Protein AF-A0A1F9UKP1-F1 (afdb_monomer)

pLDDT: mean 76.61, std 23.06, range [24.39, 98.31]

Secondary structure (DSSP, 8-state):
-----------------HHHHHHHHHHHHHSTTPPP---------PPPPP-----PPP-S----S-EEHHHHHHHHHS-TT-TTS-HHHHIIIIISHHHHHHHHHHHHHHHHHHHTTPPPBPHHHHHHHHHHHHS-HHHHHHHHHHHHHHHHHS-SSSSEEEEEETTEEEEETTEEEETTTS---TT--SB-GGG-B-SHHHHB-TTTS-SS-THHHHHHHHHHHHHHHHHTT-EE------SSSHHHHHHHHHHHHHHHT--TTS---HHHHHHHHHHHHHHHHHHHHHHHS---HHHHHHHHHHHHHHHHHHHHHTT----SPEEEEPTT-SBTTB----TTTEEEE-GGGS-SS---

Mean predicted aligned error: 10.95 Å

Foldseek 3Di:
DDDDDDDDPPPDDDDPDLVLLVLLLCLQVAFPQDDDPDDPDDDPPDPDDPDDDPLDDDPDQQDQLFDALLLLLSVVSHDLPDPQRDPVSSCNLDVPSNLLVLLLVLVVVLQVCQQVVHAADALVRQLVSLCVRHVDSLSSLSSQLQNLSCQQPLDHVQQWHFPDQVQGWIAHPNDIDTPVNTDAHPQFDQAAAPRGGGCNRSRHGCQFQHRHGSVLRSLLSSLLSLLQNQQLVSYDNDDQDPDDGSSNSSSVQLVVQLVLLDDPVDDPHSNSSSLSSLLSSLQSSQQSCCAPVVNDPVRQVSSLLSSLNSSQNSSVVSVDGDQDWRWGFDHPLADSSGDRPDPVGTDTDGSVPRDNGGDD

Solvent-accessible surface area (backbone atoms only — not comparable to full-atom values): 20277 Å² total; per-residue (Å²): 137,86,90,74,86,90,75,84,81,80,77,80,72,86,77,79,50,76,64,55,28,53,46,45,48,50,52,53,66,67,12,62,79,59,76,88,79,89,65,90,75,77,85,72,88,66,78,78,75,80,80,79,67,86,81,66,84,72,90,55,70,26,70,57,86,58,47,39,47,33,59,50,53,50,60,63,49,31,37,90,85,42,88,83,56,54,69,67,55,46,31,72,76,53,63,31,68,31,43,40,51,37,48,53,51,51,51,50,52,49,50,52,38,27,64,75,54,39,70,28,36,41,74,68,57,47,41,56,55,29,30,77,49,23,84,31,72,57,32,9,27,49,46,45,18,52,48,42,43,22,60,59,67,38,65,45,96,56,64,40,35,70,78,38,80,84,69,45,28,30,36,44,88,89,39,82,50,46,59,90,76,44,58,79,36,92,74,33,40,65,47,39,40,95,72,39,83,37,68,49,26,41,53,33,28,41,64,49,82,42,62,72,48,60,61,57,59,22,45,16,25,46,16,14,29,42,5,22,30,26,31,64,64,30,39,41,78,52,76,86,74,92,65,96,48,70,70,46,52,5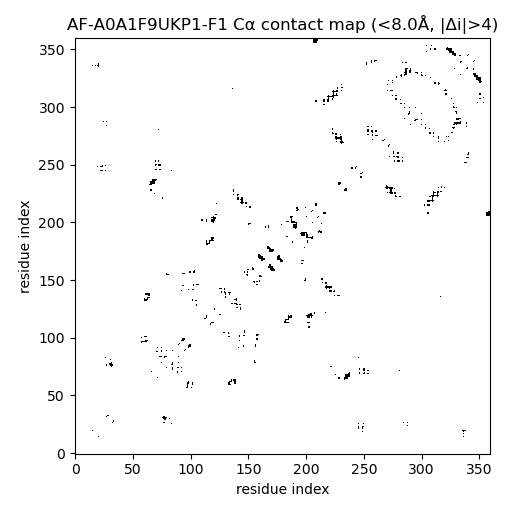6,32,48,52,42,52,51,38,30,57,52,69,58,56,89,92,53,76,92,42,42,50,55,50,2,49,35,48,24,38,26,53,54,26,52,51,37,21,50,45,24,44,74,72,72,47,47,61,67,55,44,57,48,51,50,50,44,33,48,51,14,24,45,50,15,25,45,76,55,73,43,82,72,86,62,74,41,59,38,47,35,56,66,54,45,50,88,73,53,77,70,75,45,85,90,28,44,45,76,45,57,58,90,75,59,73,98,59,37,78,134

Radius of gyration: 21.7 Å; Cα contacts (8 Å, |Δi|>4): 555; chains: 1; bounding box: 69×44×79 Å

Sequence (360 aa):
MNLGEGMASVTCKPFWTRASALLLTAALLGGCWGGPNLSPLEIVTVEPPPEFGPIGPPSGVATLERVSQTELSIFFSQYEDDSDIPADVLQRYLTDPAMMAAQTAMINDLIDHVQAGGAPLTPQELYQQALAHTDDPGTALILCHNVLKAMARGRSPIPWEKTSEQPLVYLFEGQEVNAAELPLHPDAATTGSRGQPSLFYRFFSPTALGRYDEGDWYHYFLEAATAYYGATGRADTGGPGLGFDYYHVVGGAVDDTINQMRDSGYEDTPAYRGWRWANALSFLEEAFYGTDFGGTQEEAGREARDHMRGAIFGLSLAGYEADWPWLVPRIGSASSTGVDVSEATYETLDPATVPEGGSP

Structure (mmCIF, N/CA/C/O backbone):
data_AF-A0A1F9UKP1-F1
#
_entry.id   AF-A0A1F9UKP1-F1
#
loop_
_atom_site.group_PDB
_atom_site.id
_atom_site.type_symbol
_atom_site.label_atom_id
_atom_site.label_alt_id
_atom_site.label_comp_id
_atom_site.label_asym_id
_atom_site.label_entity_id
_atom_site.label_seq_id
_atom_site.pdbx_PDB_ins_code
_atom_site.Cartn_x
_atom_site.Cartn_y
_atom_site.Cartn_z
_atom_site.occupancy
_atom_site.B_iso_or_equiv
_atom_site.auth_seq_id
_atom_site.auth_comp_id
_atom_site.auth_asym_id
_atom_site.auth_atom_id
_atom_site.pdbx_PDB_model_num
ATOM 1 N N . MET A 1 1 ? 40.179 17.915 -53.225 1.00 38.94 1 MET A N 1
ATOM 2 C CA . MET A 1 1 ? 40.447 18.395 -51.854 1.00 38.94 1 MET A CA 1
ATOM 3 C C . MET A 1 1 ? 39.183 19.081 -51.383 1.00 38.94 1 MET A C 1
ATOM 5 O O . MET A 1 1 ? 38.846 20.129 -51.914 1.00 38.94 1 MET A O 1
ATOM 9 N N . ASN A 1 2 ? 38.435 18.397 -50.518 1.00 30.23 2 ASN A N 1
ATOM 10 C CA . ASN A 1 2 ? 37.169 18.862 -49.957 1.00 30.23 2 ASN A CA 1
ATOM 11 C C . ASN A 1 2 ? 37.441 19.893 -48.859 1.00 30.23 2 ASN A C 1
ATOM 13 O O . ASN A 1 2 ? 38.257 19.636 -47.978 1.00 30.23 2 ASN A O 1
ATOM 17 N N . LEU A 1 3 ? 36.733 21.018 -48.902 1.00 34.03 3 LEU A N 1
ATOM 18 C CA . LEU A 1 3 ? 36.547 21.911 -47.762 1.00 34.03 3 LEU A CA 1
ATOM 19 C C . LEU A 1 3 ? 35.103 21.719 -47.303 1.00 34.03 3 LEU A C 1
ATOM 21 O O . LEU A 1 3 ? 34.180 22.234 -47.930 1.00 34.03 3 LEU A O 1
ATOM 25 N N . GLY A 1 4 ? 34.929 20.901 -46.269 1.00 28.14 4 GLY A N 1
ATOM 26 C CA . GLY A 1 4 ? 33.653 20.631 -45.623 1.00 28.14 4 GLY A CA 1
ATOM 27 C C . GLY A 1 4 ? 33.720 21.015 -44.149 1.00 28.14 4 GLY A C 1
ATOM 28 O O . GLY A 1 4 ? 34.633 20.595 -43.449 1.00 28.14 4 GLY A O 1
ATOM 29 N N . GLU A 1 5 ? 32.739 21.822 -43.751 1.00 33.44 5 GLU A N 1
ATOM 30 C CA . GLU A 1 5 ? 32.017 21.757 -42.475 1.00 33.44 5 GLU A CA 1
ATOM 31 C C . GLU A 1 5 ? 32.787 21.995 -41.166 1.00 33.44 5 GLU A C 1
ATOM 33 O O . GLU A 1 5 ? 33.418 21.120 -40.585 1.00 33.44 5 GLU A O 1
ATOM 38 N N . GLY A 1 6 ? 32.591 23.200 -40.626 1.00 30.70 6 GLY A N 1
ATOM 39 C CA . GLY A 1 6 ? 32.672 23.483 -39.199 1.00 30.70 6 GLY A CA 1
ATOM 40 C C . GLY A 1 6 ? 31.364 24.127 -38.748 1.00 30.70 6 GLY A C 1
ATOM 41 O O . GLY A 1 6 ? 31.287 25.347 -38.647 1.00 30.70 6 GLY A O 1
ATOM 42 N N . MET A 1 7 ? 30.327 23.319 -38.515 1.00 30.84 7 MET A N 1
ATOM 43 C CA . MET A 1 7 ? 29.154 23.731 -37.741 1.00 30.84 7 MET A CA 1
ATOM 44 C C . MET A 1 7 ? 29.213 23.044 -36.382 1.00 30.84 7 MET A C 1
ATOM 46 O O . MET A 1 7 ? 29.134 21.823 -36.280 1.00 30.84 7 MET A O 1
ATOM 50 N N . ALA A 1 8 ? 29.362 23.860 -35.343 1.00 31.36 8 ALA A N 1
ATOM 51 C CA . ALA A 1 8 ? 29.163 23.458 -33.966 1.00 31.36 8 ALA A CA 1
ATOM 52 C C . ALA A 1 8 ? 27.738 22.908 -33.801 1.00 31.36 8 ALA A C 1
ATOM 54 O O . ALA A 1 8 ? 26.759 23.628 -34.008 1.00 31.36 8 ALA A O 1
ATOM 55 N N . SER A 1 9 ? 27.620 21.638 -33.421 1.00 26.91 9 SER A N 1
ATOM 56 C CA . SER A 1 9 ? 26.364 21.074 -32.944 1.00 26.91 9 SER A CA 1
ATOM 57 C C . SER A 1 9 ? 26.086 21.634 -31.550 1.00 26.91 9 SER A C 1
ATOM 59 O O . SER A 1 9 ? 26.610 21.151 -30.547 1.00 26.91 9 SER A O 1
ATOM 61 N N . VAL A 1 10 ? 25.263 22.676 -31.485 1.00 26.98 10 VAL A N 1
ATOM 62 C CA . VAL A 1 10 ? 24.543 23.031 -30.263 1.00 26.98 10 VAL A CA 1
ATOM 63 C C . VAL A 1 10 ? 23.482 21.952 -30.066 1.00 26.98 10 VAL A C 1
ATOM 65 O O . VAL A 1 10 ? 22.422 21.987 -30.685 1.00 26.98 10 VAL A O 1
ATOM 68 N N . THR A 1 11 ? 23.775 20.951 -29.242 1.00 27.14 11 THR A N 1
ATOM 69 C CA . THR A 1 11 ? 22.748 20.043 -28.729 1.00 27.14 11 THR A CA 1
ATOM 70 C C . THR A 1 11 ? 21.946 20.794 -27.672 1.00 27.14 11 THR A C 1
ATOM 72 O O . THR A 1 11 ? 22.361 20.891 -26.517 1.00 27.14 11 THR A O 1
ATOM 75 N N . CYS A 1 12 ? 20.804 21.353 -28.074 1.00 24.39 12 CYS A N 1
ATOM 76 C CA . CYS A 1 12 ? 19.747 21.737 -27.147 1.00 24.39 12 CYS A CA 1
ATOM 77 C C . CYS A 1 12 ? 19.266 20.478 -26.410 1.00 24.39 12 CYS A C 1
ATOM 79 O O . CYS A 1 12 ? 18.553 19.663 -26.990 1.00 24.39 12 CYS A O 1
ATOM 81 N N . LYS A 1 13 ? 19.640 20.320 -25.136 1.00 28.00 13 LYS A N 1
ATOM 82 C CA . LYS A 1 13 ? 18.848 19.515 -24.197 1.00 28.00 13 LYS A CA 1
ATOM 83 C C . LYS A 1 13 ? 17.559 20.298 -23.905 1.00 28.00 13 LYS A C 1
ATOM 85 O O . LYS A 1 13 ? 17.663 21.505 -23.660 1.00 28.00 13 LYS A O 1
ATOM 90 N N . PRO A 1 14 ? 16.363 19.687 -23.958 1.00 34.69 14 PRO A N 1
ATOM 91 C CA . PRO A 1 14 ? 15.147 20.389 -23.590 1.00 34.69 14 PRO A CA 1
ATOM 92 C C . PRO A 1 14 ? 15.206 20.728 -22.097 1.00 34.69 14 PRO A C 1
ATOM 94 O O . PRO A 1 14 ? 15.434 19.879 -21.240 1.00 34.69 14 PRO A O 1
ATOM 97 N N . PHE A 1 15 ? 15.076 22.024 -21.835 1.00 31.36 15 PHE A N 1
ATOM 98 C CA . PHE A 1 15 ? 14.956 22.636 -20.524 1.00 31.36 15 PHE A CA 1
ATOM 99 C C . PHE A 1 15 ? 13.658 22.158 -19.861 1.00 31.36 15 PHE A C 1
ATOM 101 O O . PHE A 1 15 ? 12.577 22.619 -20.227 1.00 31.36 15 PHE A O 1
ATOM 108 N N . TRP A 1 16 ? 13.760 21.309 -18.841 1.00 33.06 16 TRP A N 1
ATOM 109 C CA . TRP A 1 16 ? 12.752 21.287 -17.785 1.00 33.06 16 TRP A CA 1
ATOM 110 C C . TRP A 1 16 ? 12.865 22.620 -17.037 1.00 33.06 16 TRP A C 1
ATOM 112 O O . TRP A 1 16 ? 13.924 22.988 -16.523 1.00 33.06 16 TRP A O 1
ATOM 122 N N . THR A 1 17 ? 11.817 23.437 -17.096 1.00 34.81 17 THR A N 1
ATOM 123 C CA . THR A 1 17 ? 11.847 24.778 -16.498 1.00 34.81 17 THR A CA 1
ATOM 124 C C . THR A 1 17 ? 11.764 24.683 -14.975 1.00 34.81 17 THR A C 1
ATOM 126 O O . THR A 1 17 ? 11.191 23.741 -14.438 1.00 34.81 17 THR A O 1
ATOM 129 N N . ARG A 1 18 ? 12.279 25.691 -14.255 1.00 34.41 18 ARG A N 1
ATOM 130 C CA . ARG A 1 18 ? 12.146 25.802 -12.786 1.00 34.41 18 ARG A CA 1
ATOM 131 C C . ARG A 1 18 ? 10.700 25.641 -12.285 1.00 34.41 18 ARG A C 1
ATOM 133 O O . ARG A 1 18 ? 10.512 25.257 -11.141 1.00 34.41 18 ARG A O 1
ATOM 140 N N . ALA A 1 19 ? 9.702 25.916 -13.128 1.00 31.89 19 ALA A N 1
ATOM 141 C CA . ALA A 1 19 ? 8.290 25.704 -12.820 1.00 31.89 19 ALA A CA 1
ATOM 142 C C . ALA A 1 19 ? 7.904 24.214 -12.740 1.00 31.89 19 ALA A C 1
ATOM 144 O O . ALA A 1 19 ? 7.096 23.856 -11.896 1.00 31.89 19 ALA A O 1
ATOM 145 N N . SER A 1 20 ? 8.501 23.345 -13.561 1.00 38.03 20 SER A N 1
ATOM 146 C CA . SER A 1 20 ? 8.244 21.896 -13.543 1.00 38.03 20 SER A CA 1
ATOM 147 C C . SER A 1 20 ? 8.873 21.223 -12.326 1.00 38.03 20 SER A C 1
ATOM 149 O O . SER A 1 20 ? 8.265 20.348 -11.731 1.00 38.03 20 SER A O 1
ATOM 151 N N . ALA A 1 21 ? 10.052 21.695 -11.916 1.00 40.09 21 ALA A N 1
ATOM 152 C CA . ALA A 1 21 ? 10.662 21.327 -10.644 1.00 40.09 21 ALA A CA 1
ATOM 153 C C . ALA A 1 21 ? 9.801 21.761 -9.452 1.00 40.09 21 ALA A C 1
ATOM 155 O O . ALA A 1 21 ? 9.492 20.948 -8.601 1.00 40.09 21 ALA A O 1
ATOM 156 N N . LEU A 1 22 ? 9.355 23.022 -9.424 1.00 37.78 22 LEU A N 1
ATOM 157 C CA . LEU A 1 22 ? 8.479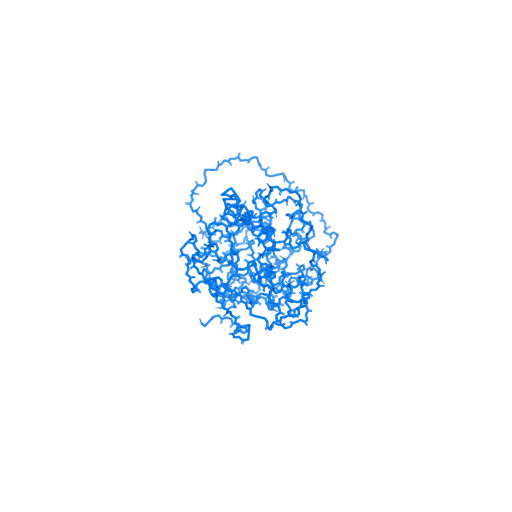 23.545 -8.370 1.00 37.78 22 LEU A CA 1
ATOM 158 C C . LEU A 1 22 ? 7.124 22.833 -8.305 1.00 37.78 22 LEU A C 1
ATOM 160 O O . LEU A 1 22 ? 6.597 22.688 -7.212 1.00 37.78 22 LEU A O 1
ATOM 164 N N . LEU A 1 23 ? 6.571 22.399 -9.442 1.00 43.16 23 LEU A N 1
ATOM 165 C CA . LEU A 1 23 ? 5.337 21.616 -9.492 1.00 43.16 23 LEU A CA 1
ATOM 166 C C . LEU A 1 23 ? 5.561 20.162 -9.093 1.00 43.16 23 LEU A C 1
ATOM 168 O O . LEU A 1 23 ? 4.721 19.643 -8.390 1.00 43.16 23 LEU A O 1
ATOM 172 N N . LEU A 1 24 ? 6.675 19.524 -9.466 1.00 47.41 24 LEU A N 1
ATOM 173 C CA . LEU A 1 24 ? 7.031 18.183 -8.984 1.00 47.41 24 LEU A CA 1
ATOM 174 C C . LEU A 1 24 ? 7.285 18.203 -7.469 1.00 47.41 24 LEU A C 1
ATOM 176 O O . LEU A 1 24 ? 6.814 17.336 -6.749 1.00 47.41 24 LEU A O 1
ATOM 180 N N . THR A 1 25 ? 7.955 19.246 -6.979 1.00 46.25 25 THR A N 1
ATOM 181 C CA . THR A 1 25 ? 8.159 19.509 -5.556 1.00 46.25 25 THR A CA 1
ATOM 182 C C . THR A 1 25 ? 6.833 19.816 -4.856 1.00 46.25 25 THR A C 1
ATOM 184 O O . THR A 1 25 ? 6.553 19.200 -3.848 1.00 46.25 25 THR A O 1
ATOM 187 N N . ALA A 1 26 ? 5.959 20.686 -5.370 1.00 43.12 26 ALA A N 1
ATOM 188 C CA . ALA A 1 26 ? 4.643 20.927 -4.762 1.00 43.12 26 ALA A CA 1
ATOM 189 C C . ALA A 1 26 ? 3.731 19.689 -4.820 1.00 43.12 26 ALA A C 1
ATOM 191 O O . ALA A 1 26 ? 3.011 19.422 -3.865 1.00 43.12 26 ALA A O 1
ATOM 192 N N . ALA A 1 27 ? 3.820 18.920 -5.906 1.00 46.47 27 ALA A N 1
ATOM 193 C CA . ALA A 1 27 ? 3.034 17.723 -6.133 1.00 46.47 27 ALA A CA 1
ATOM 194 C C . ALA A 1 27 ? 3.432 16.582 -5.203 1.00 46.47 27 ALA A C 1
ATOM 196 O O . ALA A 1 27 ? 2.571 15.908 -4.656 1.00 46.47 27 ALA A O 1
ATOM 197 N N . LEU A 1 28 ? 4.735 16.373 -5.013 1.00 45.00 28 LEU A N 1
ATOM 198 C CA . LEU A 1 28 ? 5.237 15.346 -4.113 1.00 45.00 28 LEU A CA 1
ATOM 199 C C . LEU A 1 28 ? 5.141 15.821 -2.660 1.00 45.00 28 LEU A C 1
ATOM 201 O O . LEU A 1 28 ? 4.570 15.096 -1.865 1.00 45.00 28 LEU A O 1
ATOM 205 N N . LEU A 1 29 ? 5.546 17.059 -2.328 1.00 42.06 29 LEU A N 1
ATOM 206 C CA . LEU A 1 29 ? 5.513 17.602 -0.956 1.00 42.06 29 LEU A CA 1
ATOM 207 C C . LEU A 1 29 ? 4.101 17.849 -0.388 1.00 42.06 29 LEU A C 1
ATOM 209 O O . LEU A 1 29 ? 3.968 17.946 0.832 1.00 42.06 29 LEU A O 1
ATOM 213 N N . GLY A 1 30 ? 3.081 18.029 -1.237 1.00 36.16 30 GLY A N 1
ATOM 214 C CA . GLY A 1 30 ? 1.689 18.277 -0.831 1.00 36.16 30 GLY A CA 1
ATOM 215 C C . GLY A 1 30 ? 0.868 17.012 -0.580 1.00 36.16 30 GLY A C 1
ATOM 216 O O . GLY A 1 30 ? -0.134 17.078 0.122 1.00 36.16 30 GLY A O 1
ATOM 217 N N . GLY A 1 31 ? 1.326 15.868 -1.097 1.00 41.00 31 GLY A N 1
ATOM 218 C CA . GLY A 1 31 ? 0.644 14.584 -0.991 1.00 41.00 31 GLY A CA 1
ATOM 219 C C . GLY A 1 31 ? 0.882 13.836 0.310 1.00 41.00 31 GLY A C 1
ATOM 220 O O . GLY A 1 31 ? 1.624 14.300 1.170 1.00 41.00 31 GLY A O 1
ATOM 221 N N . CYS A 1 32 ? 0.292 12.633 0.389 1.00 41.09 32 CYS A N 1
ATOM 222 C CA . CYS A 1 32 ? 0.145 11.710 1.532 1.00 41.09 32 CYS A CA 1
ATOM 223 C C . CYS A 1 32 ? 1.328 11.387 2.448 1.00 41.09 32 CYS A C 1
ATOM 225 O O . CYS A 1 32 ? 1.222 10.600 3.391 1.00 41.09 32 CYS A O 1
ATOM 227 N N . TRP A 1 33 ? 2.448 12.003 2.163 1.00 50.25 33 TRP A N 1
ATOM 228 C CA . TRP A 1 33 ? 3.788 11.580 2.478 1.00 50.25 33 TRP A CA 1
ATOM 229 C C . TRP A 1 33 ? 4.458 12.614 3.404 1.00 50.25 33 TRP A C 1
ATOM 231 O O . TRP A 1 33 ? 5.601 12.461 3.816 1.00 50.25 33 TRP A O 1
ATOM 241 N N . GLY A 1 34 ? 3.719 13.658 3.819 1.00 31.55 34 GLY A N 1
ATOM 242 C CA . GLY A 1 34 ? 4.067 14.552 4.923 1.00 31.55 34 GLY A CA 1
ATOM 243 C C . GLY A 1 34 ? 3.569 14.052 6.292 1.00 31.55 34 GLY A C 1
ATOM 244 O O . GLY A 1 34 ? 2.384 13.800 6.518 1.00 31.55 34 GLY A O 1
ATOM 245 N N . GLY A 1 35 ? 4.459 13.961 7.282 1.00 29.02 35 GLY A N 1
ATOM 246 C CA . GLY A 1 35 ? 4.045 13.926 8.691 1.00 29.02 35 GLY A CA 1
ATOM 247 C C . GLY A 1 35 ? 3.329 15.231 9.097 1.00 29.02 35 GLY A C 1
ATOM 248 O O . GLY A 1 35 ? 3.519 16.263 8.451 1.00 29.02 35 GLY A O 1
ATOM 249 N N . PRO A 1 36 ? 2.521 15.241 10.175 1.00 30.20 36 PRO A N 1
ATOM 250 C CA . PRO A 1 36 ? 1.654 16.372 10.486 1.00 30.20 36 PRO A CA 1
ATOM 251 C C . PRO A 1 36 ? 2.479 17.623 10.797 1.00 30.20 36 PRO A C 1
ATOM 253 O O . PRO A 1 36 ? 3.191 17.676 11.804 1.00 30.20 36 PRO A O 1
ATOM 256 N N . ASN A 1 37 ? 2.342 18.658 9.968 1.00 30.38 37 ASN A N 1
ATOM 257 C CA . ASN A 1 37 ? 2.764 19.996 10.346 1.00 30.38 37 ASN A CA 1
ATOM 258 C C . ASN A 1 37 ? 1.660 20.591 11.230 1.00 30.38 37 ASN A C 1
ATOM 260 O O . ASN A 1 37 ? 0.588 20.977 10.765 1.00 30.38 37 ASN A O 1
ATOM 264 N N . LEU A 1 38 ? 1.900 20.577 12.542 1.00 33.56 38 LEU A N 1
ATOM 265 C CA . LEU A 1 38 ? 0.997 21.137 13.539 1.00 33.56 38 LEU A CA 1
ATOM 266 C C . LEU A 1 38 ? 0.947 22.661 13.385 1.00 33.56 38 LEU A C 1
ATOM 268 O O . LEU A 1 38 ? 1.847 23.387 13.804 1.00 33.56 38 LEU A O 1
ATOM 272 N N . SER A 1 39 ? -0.153 23.154 12.836 1.00 26.59 39 SER A N 1
ATOM 273 C CA . SER A 1 39 ? -0.687 24.474 13.155 1.00 26.59 39 SER A CA 1
ATOM 274 C C . SER A 1 39 ? -2.179 24.309 13.436 1.00 26.59 39 SER A C 1
ATOM 276 O O . SER A 1 39 ? -2.847 23.581 12.701 1.00 26.59 39 SER A O 1
ATOM 278 N N . PRO A 1 40 ? -2.716 24.915 14.509 1.00 27.50 40 PRO A N 1
ATOM 279 C CA . PRO A 1 40 ? -4.137 24.824 14.799 1.00 27.50 40 PRO A CA 1
ATOM 280 C C . PRO A 1 40 ? -4.888 25.545 13.678 1.00 27.50 40 PRO A C 1
ATOM 282 O O . PRO A 1 40 ? -4.825 26.769 13.571 1.00 27.50 40 PRO A O 1
ATOM 285 N N . LEU A 1 41 ? -5.551 24.778 12.812 1.00 26.61 41 LEU A N 1
ATOM 286 C CA . LEU A 1 41 ? -6.462 25.335 11.824 1.00 26.61 41 LEU A CA 1
ATOM 287 C C . LEU A 1 41 ? -7.636 25.967 12.569 1.00 26.61 41 LEU A C 1
ATOM 289 O O . LEU A 1 41 ? -8.341 25.316 13.342 1.00 26.61 41 LEU A O 1
ATOM 293 N N . GLU A 1 42 ? -7.806 27.266 12.347 1.00 26.41 42 GLU A N 1
ATOM 294 C CA . GLU A 1 42 ? -9.018 27.993 12.688 1.00 26.41 42 GLU A CA 1
ATOM 295 C C . GLU A 1 42 ? -10.190 27.286 11.996 1.00 26.41 42 GLU A C 1
ATOM 297 O O . GLU A 1 42 ? -10.160 27.065 10.784 1.00 26.41 42 GLU A O 1
ATOM 302 N N . ILE A 1 43 ? -11.197 26.883 12.776 1.00 26.77 43 ILE A N 1
ATOM 303 C CA . ILE A 1 43 ? -12.394 26.208 12.272 1.00 26.77 43 ILE A CA 1
ATOM 304 C C . ILE A 1 43 ? -13.156 27.210 11.401 1.00 26.77 43 ILE A C 1
ATOM 306 O O . ILE A 1 43 ? -13.984 27.983 11.885 1.00 26.77 43 ILE A O 1
ATOM 310 N N . VAL A 1 44 ? -12.871 27.206 10.101 1.00 27.94 44 VAL A N 1
ATOM 311 C CA . VAL A 1 44 ? -13.770 27.779 9.109 1.00 27.94 44 VAL A CA 1
ATOM 312 C C . VAL A 1 44 ? -14.916 26.789 8.982 1.00 27.94 44 VAL A C 1
ATOM 314 O O . VAL A 1 44 ? -14.736 25.653 8.555 1.00 27.94 44 VAL A O 1
ATOM 317 N N . THR A 1 45 ? -16.096 27.211 9.420 1.00 28.81 45 THR A N 1
ATOM 318 C CA . THR A 1 45 ? -17.348 26.478 9.235 1.00 28.81 45 THR A CA 1
ATOM 319 C C . THR A 1 45 ? -17.682 26.488 7.747 1.00 28.81 45 THR A C 1
ATOM 321 O O . THR A 1 45 ? -18.356 27.386 7.249 1.00 28.81 45 THR A O 1
ATOM 324 N N . VAL A 1 46 ? -17.135 25.519 7.017 1.00 28.64 46 VAL A N 1
ATOM 325 C CA . VAL A 1 46 ? -17.583 25.183 5.665 1.00 28.64 46 VAL A CA 1
ATOM 326 C C . VAL A 1 46 ? -18.922 24.459 5.802 1.00 28.64 46 VAL A C 1
ATOM 328 O O . VAL A 1 46 ? -19.138 23.737 6.778 1.00 28.64 46 VAL A O 1
ATOM 331 N N . GLU A 1 47 ? -19.846 24.709 4.872 1.00 27.64 47 GLU A N 1
ATOM 332 C CA . GLU A 1 47 ? -21.129 24.005 4.814 1.00 27.64 47 GLU A CA 1
ATOM 333 C C . GLU A 1 47 ? -20.913 22.485 4.931 1.00 27.64 47 GLU A C 1
ATOM 335 O O . GLU A 1 47 ? -19.933 21.971 4.382 1.00 27.64 47 GLU A O 1
ATOM 340 N N . PRO A 1 48 ? -21.783 21.765 5.666 1.00 26.50 48 PRO A N 1
ATOM 341 C CA . PRO A 1 48 ? -21.643 20.326 5.827 1.00 26.50 48 PRO A CA 1
ATOM 342 C C . PRO A 1 48 ? -21.583 19.654 4.447 1.00 26.50 48 PRO A C 1
ATOM 344 O O . PRO A 1 48 ? -22.305 20.081 3.537 1.00 26.50 48 PRO A O 1
ATOM 347 N N . PRO A 1 49 ? -20.743 18.615 4.274 1.00 29.09 49 PRO A N 1
ATOM 348 C CA . PRO A 1 49 ? -20.733 17.838 3.043 1.00 29.09 49 PRO A CA 1
ATOM 349 C C . PRO A 1 49 ? -22.160 17.353 2.734 1.00 29.09 49 PRO A C 1
ATOM 351 O O . PRO A 1 49 ? -22.945 17.141 3.666 1.00 29.09 49 PRO A O 1
ATOM 354 N N . PRO A 1 50 ? -22.528 17.208 1.448 1.00 28.94 50 PRO A N 1
ATOM 355 C CA . PRO A 1 50 ? -23.853 16.730 1.076 1.00 28.94 50 PRO A CA 1
ATOM 356 C C . PRO A 1 50 ? -24.151 15.426 1.821 1.00 28.94 50 PRO A C 1
ATOM 358 O O . PRO A 1 50 ? -23.332 14.509 1.801 1.00 28.94 50 PRO A O 1
ATOM 361 N N . GLU A 1 51 ? -25.300 15.368 2.504 1.00 26.67 51 GLU A N 1
ATOM 362 C CA . GLU A 1 51 ? -25.746 14.174 3.225 1.00 26.67 51 GLU A CA 1
ATOM 363 C C . GLU A 1 51 ? -25.656 12.959 2.295 1.00 26.67 51 GLU A C 1
ATOM 365 O O . GLU A 1 51 ? -26.363 12.873 1.285 1.00 26.67 51 GLU A O 1
ATOM 370 N N . PHE A 1 52 ? -24.777 12.014 2.636 1.00 32.47 52 PHE A N 1
ATOM 371 C CA . PHE A 1 52 ? -24.775 10.702 2.014 1.00 32.47 52 PHE A CA 1
ATOM 372 C C . PHE A 1 52 ? -26.130 10.059 2.320 1.00 32.47 52 PHE A C 1
ATOM 374 O O . PHE A 1 52 ? -26.463 9.780 3.472 1.00 32.47 52 PHE A O 1
ATOM 381 N N . GLY A 1 53 ? -26.950 9.883 1.281 1.00 28.30 53 GLY A N 1
ATOM 382 C CA . GLY A 1 53 ? -28.208 9.154 1.392 1.00 28.30 53 GLY A CA 1
ATOM 383 C C . GLY A 1 53 ? -27.975 7.727 1.908 1.00 28.30 53 GLY A C 1
ATOM 384 O O . GLY A 1 53 ? -26.847 7.234 1.859 1.00 28.30 53 GLY A O 1
ATOM 385 N N . PRO A 1 54 ? -29.023 7.038 2.394 1.00 29.61 54 PRO A N 1
ATOM 386 C CA . PRO A 1 54 ? -28.890 5.672 2.886 1.00 29.61 54 PRO A CA 1
ATOM 387 C C . PRO A 1 54 ? -28.239 4.800 1.809 1.00 29.61 54 PRO A C 1
ATOM 389 O O . PRO A 1 54 ? -28.780 4.659 0.709 1.00 29.61 54 PRO A O 1
ATOM 392 N N . ILE A 1 55 ? -27.068 4.248 2.134 1.00 42.75 55 ILE A N 1
ATOM 393 C CA . ILE A 1 55 ? -26.346 3.291 1.299 1.00 42.75 55 ILE A CA 1
ATOM 394 C C . ILE A 1 55 ? -27.293 2.101 1.101 1.00 42.75 55 ILE A C 1
ATOM 396 O O . ILE A 1 55 ? -27.605 1.365 2.038 1.00 42.75 55 ILE A O 1
ATOM 400 N N . GLY A 1 56 ? -27.843 1.969 -0.108 1.00 33.44 56 GLY A N 1
ATOM 401 C CA . GLY A 1 56 ? -28.592 0.776 -0.496 1.00 33.44 56 GLY A CA 1
ATOM 402 C C . GLY A 1 56 ? -27.679 -0.455 -0.441 1.00 33.44 56 GLY A C 1
ATOM 403 O O . GLY A 1 56 ? -26.459 -0.302 -0.484 1.00 33.44 56 GLY A O 1
ATOM 404 N N . PRO A 1 57 ? -28.226 -1.679 -0.351 1.00 31.02 57 PRO A N 1
ATOM 405 C CA . PRO A 1 57 ? -27.395 -2.878 -0.333 1.00 31.02 57 PRO A CA 1
ATOM 406 C C . PRO A 1 57 ? -26.487 -2.898 -1.577 1.00 31.02 57 PRO A C 1
ATOM 408 O O . PRO A 1 57 ? -26.988 -2.652 -2.680 1.00 31.02 57 PRO A O 1
ATOM 411 N N . PRO A 1 58 ? -25.177 -3.166 -1.429 1.00 48.03 58 PRO A N 1
ATOM 412 C CA . PRO A 1 58 ? -24.250 -3.158 -2.551 1.00 48.03 58 PRO A CA 1
ATOM 413 C C . PRO A 1 58 ? -24.658 -4.241 -3.552 1.00 48.03 58 PRO A C 1
ATOM 415 O O . PRO A 1 58 ? -24.808 -5.413 -3.204 1.00 48.03 58 PRO A O 1
ATOM 418 N N . SER A 1 59 ? -24.862 -3.859 -4.811 1.00 41.84 59 SER A N 1
ATOM 419 C CA . SER A 1 59 ? -25.016 -4.812 -5.908 1.00 41.84 59 SER A CA 1
ATOM 420 C C . SER A 1 59 ? -23.682 -4.941 -6.643 1.00 41.84 59 SER A C 1
ATOM 422 O O . SER A 1 59 ? -23.495 -4.331 -7.693 1.00 41.84 59 SER A O 1
ATOM 424 N N . GLY A 1 60 ? -22.750 -5.703 -6.071 1.00 61.59 60 GLY A N 1
ATOM 425 C CA . GLY A 1 60 ? -21.466 -6.031 -6.695 1.00 61.59 60 GLY A CA 1
ATOM 426 C C . GLY A 1 60 ? -20.357 -6.280 -5.676 1.00 61.59 60 GLY A C 1
ATOM 427 O O . GLY A 1 60 ? -20.316 -5.627 -4.638 1.00 61.59 60 GLY A O 1
ATOM 428 N N . VAL A 1 61 ? -19.476 -7.232 -5.982 1.00 77.75 61 VAL A N 1
ATOM 429 C CA . VAL A 1 61 ? -18.171 -7.384 -5.323 1.00 77.75 61 VAL A CA 1
ATOM 430 C C . VAL A 1 61 ? -17.252 -6.309 -5.912 1.00 77.75 61 VAL A C 1
ATOM 432 O O . VAL A 1 61 ? -17.293 -6.084 -7.124 1.00 77.75 61 VAL A O 1
ATOM 435 N N . ALA A 1 62 ? -16.479 -5.602 -5.084 1.00 82.56 62 ALA A N 1
ATOM 436 C CA . ALA A 1 62 ? -15.536 -4.607 -5.591 1.00 82.56 62 ALA A CA 1
ATOM 437 C C . ALA A 1 62 ? -14.472 -5.312 -6.442 1.00 82.56 62 ALA A C 1
ATOM 439 O O . ALA A 1 62 ? -13.850 -6.269 -5.984 1.00 82.56 62 ALA A O 1
ATOM 440 N N . THR A 1 63 ? -14.261 -4.861 -7.680 1.00 88.12 63 THR A N 1
ATOM 441 C CA . THR A 1 63 ? -13.275 -5.471 -8.579 1.00 88.12 63 THR A CA 1
ATOM 442 C C . THR A 1 63 ? -12.669 -4.429 -9.512 1.00 88.12 63 THR A C 1
ATOM 444 O O . THR A 1 63 ? -13.374 -3.698 -10.205 1.00 88.12 63 THR A O 1
ATOM 447 N N . LEU A 1 64 ? -11.342 -4.413 -9.568 1.00 88.81 64 LEU A N 1
ATOM 448 C CA . LEU A 1 64 ? -10.515 -3.604 -10.450 1.00 88.81 64 LEU A CA 1
ATOM 449 C C . LEU A 1 64 ? -9.787 -4.536 -11.428 1.00 88.81 64 LEU A C 1
ATOM 451 O O . LEU A 1 64 ? -8.625 -4.902 -11.256 1.00 88.81 64 LEU A O 1
ATOM 455 N N . GLU A 1 65 ? -10.480 -4.961 -12.488 1.00 86.12 65 GLU A N 1
ATOM 456 C CA . GLU A 1 65 ? -9.907 -5.873 -13.494 1.00 86.12 65 GLU A CA 1
ATOM 457 C C . GLU A 1 65 ? -8.641 -5.302 -14.153 1.00 86.12 65 GLU A C 1
ATOM 459 O O . GLU A 1 65 ? -7.718 -6.046 -14.493 1.00 86.12 65 GLU A O 1
ATOM 464 N N . ARG A 1 66 ? -8.579 -3.980 -14.318 1.00 87.81 66 ARG A N 1
ATOM 465 C CA . ARG A 1 66 ? -7.422 -3.249 -14.839 1.00 87.81 66 ARG A CA 1
ATOM 466 C C . ARG A 1 66 ? -7.245 -1.938 -14.090 1.00 87.81 66 ARG A C 1
ATOM 468 O O . ARG A 1 66 ? -8.217 -1.376 -13.587 1.00 87.81 66 ARG A O 1
ATOM 475 N N . VAL A 1 67 ? -6.014 -1.441 -14.080 1.00 88.88 67 VAL A N 1
ATOM 476 C CA . VAL A 1 67 ? -5.652 -0.142 -13.501 1.00 88.88 67 VAL A CA 1
ATOM 477 C C . VAL A 1 67 ? -4.836 0.666 -14.499 1.00 88.88 67 VAL A C 1
ATOM 479 O O . VAL A 1 67 ? -4.164 0.104 -15.364 1.00 88.88 67 VAL A O 1
ATOM 482 N N . SER A 1 68 ? -4.868 1.986 -14.366 1.00 88.50 68 SER A N 1
ATOM 483 C CA . SER A 1 68 ? -3.915 2.854 -15.056 1.00 88.50 68 SER A CA 1
ATOM 484 C C . SER A 1 68 ? -2.690 3.044 -14.171 1.00 88.50 68 SER A C 1
ATOM 486 O O . SER A 1 68 ? -2.825 3.448 -13.017 1.00 88.50 68 SER A O 1
ATOM 488 N N . GLN A 1 69 ? -1.500 2.790 -14.717 1.00 86.31 69 GLN A N 1
ATOM 489 C CA . GLN A 1 69 ? -0.221 3.028 -14.050 1.00 86.31 69 GLN A CA 1
ATOM 490 C C . GLN A 1 69 ? -0.129 4.469 -13.545 1.00 86.31 69 GLN A C 1
ATOM 492 O O . GLN A 1 69 ? 0.202 4.704 -12.383 1.00 86.31 69 GLN A O 1
ATOM 497 N N . THR A 1 70 ? -0.476 5.432 -14.400 1.00 82.50 70 THR A N 1
ATOM 498 C CA . THR A 1 70 ? -0.427 6.856 -14.066 1.00 82.50 70 THR A CA 1
ATOM 499 C C . THR A 1 70 ? -1.431 7.219 -12.978 1.00 82.50 70 THR A C 1
ATOM 501 O O . THR A 1 70 ? -1.052 7.835 -11.988 1.00 82.50 70 THR A O 1
ATOM 504 N N . GLU A 1 71 ? -2.699 6.818 -13.127 1.00 85.56 71 GLU A N 1
ATOM 505 C CA . GLU A 1 71 ? -3.731 7.162 -12.138 1.00 85.56 71 GLU A CA 1
ATOM 506 C C . GLU A 1 71 ? -3.420 6.557 -10.775 1.00 85.56 71 GLU A C 1
ATOM 508 O O . GLU A 1 71 ? -3.573 7.228 -9.761 1.00 85.56 71 GLU A O 1
ATOM 513 N N . LEU A 1 72 ? -2.985 5.296 -10.755 1.00 86.69 72 LEU A N 1
ATOM 514 C CA . LEU A 1 72 ? -2.700 4.600 -9.515 1.00 86.69 72 LEU A CA 1
ATOM 515 C C . LEU A 1 72 ? -1.462 5.196 -8.831 1.00 86.69 72 LEU A C 1
ATOM 517 O O . LEU A 1 72 ? -1.480 5.399 -7.624 1.00 86.69 72 LEU A O 1
ATOM 521 N N . SER A 1 73 ? -0.437 5.578 -9.601 1.00 85.50 73 SER A N 1
ATOM 522 C CA . SER A 1 73 ? 0.729 6.302 -9.072 1.00 85.50 73 SER A CA 1
ATOM 523 C C . SER A 1 73 ? 0.343 7.643 -8.441 1.00 85.50 73 SER A C 1
ATOM 525 O O . SER A 1 73 ? 0.862 7.979 -7.385 1.00 85.50 73 SER A O 1
ATOM 527 N N . ILE A 1 74 ? -0.595 8.382 -9.046 1.00 79.62 74 ILE A N 1
ATOM 528 C CA . ILE A 1 74 ? -1.111 9.653 -8.505 1.00 79.62 74 ILE A CA 1
ATOM 529 C C . ILE A 1 74 ? -1.948 9.429 -7.250 1.00 79.62 74 ILE A C 1
ATOM 531 O O . ILE A 1 74 ? -1.788 10.132 -6.257 1.00 79.62 74 ILE A O 1
ATOM 535 N N . PHE A 1 75 ? -2.856 8.455 -7.300 1.00 84.56 75 PHE A N 1
ATOM 536 C CA . PHE A 1 75 ? -3.707 8.101 -6.171 1.00 84.56 75 PHE A CA 1
ATOM 537 C C . PHE A 1 75 ? -2.867 7.743 -4.945 1.00 84.56 75 PHE A C 1
ATOM 539 O O . PHE A 1 75 ? -3.150 8.182 -3.831 1.00 84.56 75 PHE A O 1
ATOM 546 N N . PHE A 1 76 ? -1.803 6.981 -5.169 1.00 85.44 76 PHE A N 1
ATOM 547 C CA . PHE A 1 76 ? -0.841 6.666 -4.140 1.00 85.44 76 PHE A CA 1
ATOM 548 C C . PHE A 1 76 ? -0.070 7.909 -3.704 1.00 85.44 76 PHE A C 1
ATOM 550 O O . PHE A 1 76 ? -0.065 8.216 -2.516 1.00 85.44 76 PHE A O 1
ATOM 557 N N . SER A 1 77 ? 0.464 8.712 -4.624 1.00 74.56 77 SER A N 1
ATOM 558 C CA . SER A 1 77 ? 1.296 9.869 -4.286 1.00 74.56 77 SER A CA 1
ATOM 559 C C . SER A 1 77 ? 0.578 11.007 -3.538 1.00 74.56 77 SER A C 1
ATOM 561 O O . SER A 1 77 ? 1.246 11.977 -3.200 1.00 74.56 77 SER A O 1
ATOM 563 N N . GLN A 1 78 ? -0.725 10.930 -3.225 1.00 71.06 78 GLN A N 1
ATOM 564 C CA . GLN A 1 78 ? -1.539 12.053 -2.720 1.00 71.06 78 GLN A CA 1
ATOM 565 C C . GLN A 1 78 ? -2.451 11.735 -1.520 1.00 71.06 78 GLN A C 1
ATOM 567 O O . GLN A 1 78 ? -2.787 10.577 -1.257 1.00 71.06 78 GLN A O 1
ATOM 572 N N . TYR A 1 79 ? -2.845 12.783 -0.774 1.00 69.19 79 TYR A N 1
ATOM 573 C CA . TYR A 1 79 ? -3.941 12.715 0.211 1.00 69.19 79 TYR A CA 1
ATOM 574 C C . TYR A 1 79 ? -5.291 12.604 -0.480 1.00 69.19 79 TYR A C 1
ATOM 576 O O . TYR A 1 79 ? -5.525 13.202 -1.521 1.00 69.19 79 TYR A O 1
ATOM 584 N N . GLU A 1 80 ? -6.187 11.821 0.113 1.00 67.25 80 GLU A N 1
ATOM 585 C CA . GLU A 1 80 ? -7.528 11.557 -0.406 1.00 67.25 80 GLU A CA 1
ATOM 586 C C . GLU A 1 80 ? -8.407 12.812 -0.457 1.00 67.25 80 GLU A C 1
ATOM 588 O O . GLU A 1 80 ? -9.392 12.835 -1.193 1.00 67.25 80 GLU A O 1
ATOM 593 N N . ASP A 1 81 ? -8.074 13.831 0.336 1.00 65.75 81 ASP A N 1
ATOM 594 C CA . ASP A 1 81 ? -8.703 15.150 0.352 1.00 65.75 81 ASP A CA 1
ATOM 595 C C . ASP A 1 81 ? -7.925 16.206 -0.454 1.00 65.75 81 ASP A C 1
ATOM 597 O O . ASP A 1 81 ? -8.337 17.369 -0.485 1.00 65.75 81 ASP A O 1
ATOM 601 N N . ASP A 1 82 ? -6.840 15.817 -1.135 1.00 69.62 82 ASP A N 1
ATOM 602 C CA . ASP A 1 82 ? -6.095 16.719 -2.007 1.00 69.62 82 ASP A CA 1
ATOM 603 C C . ASP A 1 82 ? -6.898 17.027 -3.278 1.00 69.62 82 ASP A C 1
ATOM 605 O O . ASP A 1 82 ? -7.389 16.137 -3.980 1.00 69.62 82 ASP A O 1
ATOM 609 N N . SER A 1 83 ? -7.009 18.317 -3.600 1.00 69.44 83 SER A N 1
ATOM 610 C CA . SER A 1 83 ? -7.651 18.792 -4.826 1.00 69.44 83 SER A CA 1
ATOM 611 C C . SER A 1 83 ? -6.933 18.350 -6.103 1.00 69.44 83 SER A C 1
ATOM 613 O O . SER A 1 83 ? -7.520 18.442 -7.184 1.00 69.44 83 SER A O 1
ATOM 615 N N . ASP A 1 84 ? -5.686 17.893 -5.984 1.00 68.75 84 ASP A N 1
ATOM 616 C CA . ASP A 1 84 ? -4.865 17.434 -7.098 1.00 68.75 84 ASP A CA 1
ATOM 617 C C . ASP A 1 84 ? -5.220 16.008 -7.570 1.00 68.75 84 ASP A C 1
ATOM 619 O O . ASP A 1 84 ? -4.871 15.644 -8.698 1.00 68.75 84 ASP A O 1
ATOM 623 N N . ILE A 1 85 ? -5.975 15.214 -6.788 1.00 74.44 85 ILE A N 1
ATOM 624 C CA . ILE A 1 85 ? -6.510 13.922 -7.255 1.00 74.44 85 ILE A CA 1
ATOM 625 C C . ILE A 1 85 ? -7.779 14.158 -8.092 1.00 74.44 85 ILE A C 1
ATOM 627 O O . ILE A 1 85 ? -8.778 14.674 -7.580 1.00 74.44 85 ILE A O 1
ATOM 631 N N . PRO A 1 86 ? -7.823 13.715 -9.365 1.00 80.00 86 PRO A N 1
ATOM 632 C CA . PRO A 1 86 ? -9.050 13.769 -10.150 1.00 80.00 86 PRO A CA 1
ATOM 633 C C . PRO A 1 86 ? -10.193 12.997 -9.472 1.00 80.00 86 PRO A C 1
ATOM 635 O O . PRO A 1 86 ? -10.020 11.865 -9.019 1.00 80.00 86 PRO A O 1
ATOM 638 N N . ALA A 1 87 ? -11.389 13.587 -9.425 1.00 82.81 87 ALA A N 1
ATOM 639 C CA . ALA A 1 87 ? -12.528 12.999 -8.715 1.00 82.81 87 ALA A CA 1
ATOM 640 C C . ALA A 1 87 ? -12.919 11.600 -9.230 1.00 82.81 87 ALA A C 1
ATOM 642 O O . ALA A 1 87 ? -13.393 10.773 -8.458 1.00 82.81 87 ALA A O 1
ATOM 643 N N . ASP A 1 88 ? -12.710 11.315 -10.516 1.00 82.38 88 ASP A N 1
ATOM 644 C CA . ASP A 1 88 ? -12.948 10.003 -11.120 1.00 82.38 88 ASP A CA 1
ATOM 645 C C . ASP A 1 88 ? -11.887 8.961 -10.729 1.00 82.38 88 ASP A C 1
ATOM 647 O O . ASP A 1 88 ? -12.218 7.783 -10.590 1.00 82.38 88 ASP A O 1
ATOM 651 N N . VAL A 1 89 ? -10.642 9.384 -10.488 1.00 85.50 89 VAL A N 1
ATOM 652 C CA . VAL A 1 89 ? -9.581 8.545 -9.904 1.00 85.50 89 VAL A CA 1
ATOM 653 C C . VAL A 1 89 ? -9.930 8.207 -8.456 1.00 85.50 89 VAL A C 1
ATOM 655 O O . VAL A 1 89 ? -9.934 7.032 -8.086 1.00 85.50 89 VAL A O 1
ATOM 658 N N . LEU A 1 90 ? -10.315 9.208 -7.657 1.00 86.69 90 LEU A N 1
ATOM 659 C CA . LEU A 1 90 ? -10.762 8.997 -6.277 1.00 86.69 90 LEU A CA 1
ATOM 660 C C . LEU A 1 90 ? -11.997 8.085 -6.218 1.00 86.69 90 LEU A C 1
ATOM 662 O O . LEU A 1 90 ? -12.062 7.170 -5.397 1.00 86.69 90 LEU A O 1
ATOM 666 N N . GLN A 1 91 ? -12.958 8.290 -7.122 1.00 88.19 91 GLN A N 1
ATOM 667 C CA . GLN A 1 91 ? -14.119 7.417 -7.262 1.00 88.19 91 GLN A CA 1
ATOM 668 C C . GLN A 1 91 ? -13.708 5.986 -7.583 1.00 88.19 91 GLN A C 1
ATOM 670 O O . GLN A 1 91 ? -14.165 5.063 -6.923 1.00 88.19 91 GLN A O 1
ATOM 675 N N . ARG A 1 92 ? -12.823 5.777 -8.556 1.00 89.00 92 ARG A N 1
ATOM 676 C CA . ARG A 1 92 ? -12.430 4.433 -8.989 1.00 89.00 92 ARG A CA 1
ATOM 677 C C . ARG A 1 92 ? -11.725 3.631 -7.899 1.00 89.00 92 ARG A C 1
ATOM 679 O O . ARG A 1 92 ? -12.019 2.450 -7.748 1.00 89.00 92 ARG A O 1
ATOM 686 N N . TYR A 1 93 ? -10.785 4.246 -7.185 1.00 90.94 93 TYR A N 1
ATOM 687 C CA . TYR A 1 93 ? -9.897 3.510 -6.281 1.00 90.94 93 TYR A CA 1
ATOM 688 C C . TYR A 1 93 ? -10.318 3.555 -4.814 1.00 90.94 93 TYR A C 1
ATOM 690 O O . TYR A 1 93 ? -9.795 2.762 -4.039 1.00 90.94 93 TYR A O 1
ATOM 698 N N . LEU A 1 94 ? -11.248 4.434 -4.425 1.00 91.56 94 LEU A N 1
ATOM 699 C CA . LEU A 1 94 ? -11.600 4.632 -3.018 1.00 91.56 94 LEU A CA 1
ATOM 700 C C . LEU A 1 94 ? -13.102 4.777 -2.765 1.00 91.56 94 LEU A C 1
ATOM 702 O O . LEU A 1 94 ? -13.626 4.097 -1.886 1.00 91.56 94 LEU A O 1
ATOM 706 N N . THR A 1 95 ? -13.786 5.670 -3.490 1.00 91.88 95 THR A N 1
ATOM 707 C CA . THR A 1 95 ? -15.161 6.087 -3.142 1.00 91.88 95 THR A CA 1
ATOM 708 C C . THR A 1 95 ? -16.266 5.431 -3.973 1.00 91.88 95 THR A C 1
ATOM 710 O O . THR A 1 95 ? -17.443 5.746 -3.789 1.00 91.88 95 THR A O 1
ATOM 713 N N . ASP A 1 96 ? -15.926 4.484 -4.850 1.00 91.88 96 ASP A N 1
ATOM 714 C CA . ASP A 1 96 ? -16.901 3.614 -5.508 1.00 91.88 96 ASP A CA 1
ATOM 715 C C . ASP A 1 96 ? -17.762 2.897 -4.449 1.00 91.88 96 ASP A C 1
ATOM 717 O O . ASP A 1 96 ? -17.216 2.400 -3.461 1.00 91.88 96 ASP A O 1
ATOM 721 N N . PRO A 1 97 ? -19.096 2.806 -4.614 1.00 92.62 97 PRO A N 1
ATOM 722 C CA . PRO A 1 97 ? -19.961 2.206 -3.602 1.00 92.62 97 PRO A CA 1
ATOM 723 C C . PRO A 1 97 ? -19.600 0.768 -3.208 1.00 92.62 97 PRO A C 1
ATOM 725 O O . PRO A 1 97 ? -19.758 0.415 -2.040 1.00 92.62 97 PRO A O 1
ATOM 728 N N . ALA A 1 98 ? -19.124 -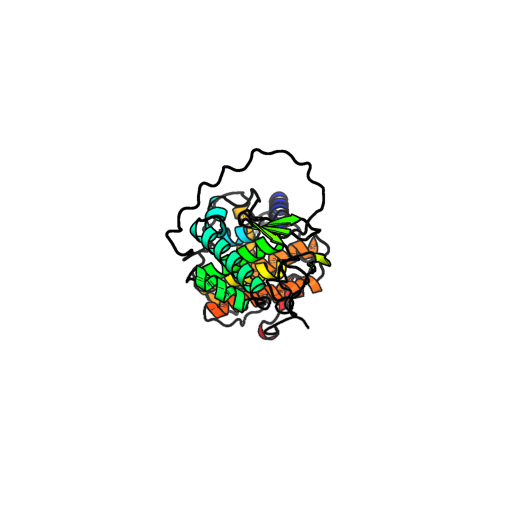0.064 -4.141 1.00 92.44 98 ALA A N 1
ATOM 729 C CA . ALA A 1 98 ? -18.709 -1.428 -3.821 1.00 92.44 98 ALA A CA 1
ATOM 730 C C . ALA A 1 98 ? -17.378 -1.429 -3.057 1.00 92.44 98 ALA A C 1
ATOM 732 O O . ALA A 1 98 ? -17.248 -2.153 -2.071 1.00 92.44 98 ALA A O 1
ATOM 733 N N . MET A 1 99 ? -16.422 -0.581 -3.458 1.00 93.25 99 MET A N 1
ATOM 734 C CA . MET A 1 99 ? -15.160 -0.399 -2.730 1.00 93.25 99 MET A CA 1
ATOM 735 C C . MET A 1 99 ? -15.403 0.124 -1.307 1.00 93.25 99 MET A C 1
ATOM 737 O O . MET A 1 99 ? -14.888 -0.437 -0.345 1.00 93.25 99 MET A O 1
ATOM 741 N N . MET A 1 100 ? -16.261 1.134 -1.146 1.00 93.12 100 MET A N 1
ATOM 742 C CA . MET A 1 100 ? -16.661 1.662 0.162 1.00 93.12 100 MET A CA 1
ATOM 743 C C . MET A 1 100 ? -17.315 0.595 1.035 1.00 93.12 100 MET A C 1
ATOM 745 O O . MET A 1 100 ? -16.952 0.465 2.201 1.00 93.12 100 MET A O 1
ATOM 749 N N . ALA A 1 101 ? -18.226 -0.206 0.476 1.00 92.94 101 ALA A N 1
ATOM 750 C CA . ALA A 1 101 ? -18.843 -1.306 1.209 1.00 92.94 101 ALA A CA 1
ATOM 751 C C . ALA A 1 101 ? -17.806 -2.344 1.674 1.00 92.94 101 ALA A C 1
ATOM 753 O O . ALA A 1 101 ? -17.861 -2.772 2.826 1.00 92.94 101 ALA A O 1
ATOM 754 N N . ALA A 1 102 ? -16.843 -2.705 0.820 1.00 94.38 102 ALA A N 1
ATOM 755 C CA . ALA A 1 102 ? -15.766 -3.633 1.167 1.00 94.38 102 ALA A CA 1
ATOM 756 C C . ALA A 1 102 ? -14.838 -3.069 2.259 1.00 94.38 102 ALA A C 1
ATOM 758 O O . ALA A 1 102 ? -14.522 -3.768 3.217 1.00 94.38 102 ALA A O 1
ATOM 759 N N . GLN A 1 103 ? -14.452 -1.792 2.167 1.00 94.62 103 GLN A N 1
ATOM 760 C CA . GLN A 1 103 ? -13.628 -1.099 3.171 1.00 94.62 103 GLN A CA 1
ATOM 761 C C . GLN A 1 103 ? -14.317 -1.059 4.535 1.00 94.62 103 GLN A C 1
ATOM 763 O O . GLN A 1 103 ? -13.711 -1.389 5.553 1.00 94.62 103 GLN A O 1
ATOM 768 N N . THR A 1 104 ? -15.600 -0.700 4.553 1.00 93.69 104 THR A N 1
ATOM 769 C CA . THR A 1 104 ? -16.415 -0.674 5.769 1.00 93.69 104 THR A CA 1
ATOM 770 C C . THR A 1 104 ? -16.581 -2.069 6.370 1.00 93.69 104 THR A C 1
ATOM 772 O O . THR A 1 104 ? -16.420 -2.240 7.578 1.00 93.69 104 THR A O 1
ATOM 775 N N . ALA A 1 105 ? -16.881 -3.081 5.552 1.00 94.50 105 ALA A N 1
ATOM 776 C CA . ALA A 1 105 ? -17.014 -4.458 6.021 1.00 94.50 105 ALA A CA 1
ATOM 777 C C . ALA A 1 105 ? -15.696 -4.978 6.612 1.00 94.50 105 ALA A C 1
ATOM 779 O O . ALA A 1 105 ? -15.689 -5.547 7.699 1.00 94.50 105 ALA A O 1
ATOM 780 N N . MET A 1 106 ? -14.572 -4.691 5.957 1.00 95.56 106 MET A N 1
ATOM 781 C CA . MET A 1 106 ? -13.250 -5.078 6.435 1.00 95.56 106 MET A CA 1
ATOM 782 C C . MET A 1 106 ? -12.881 -4.400 7.764 1.00 95.56 106 MET A C 1
ATOM 784 O O . MET A 1 106 ? -12.323 -5.053 8.640 1.00 95.56 106 MET A O 1
ATOM 788 N N . ILE A 1 107 ? -13.218 -3.121 7.970 1.00 95.50 107 ILE A N 1
ATOM 789 C CA . ILE A 1 107 ? -12.993 -2.454 9.267 1.00 95.50 107 ILE A CA 1
ATOM 790 C C . ILE A 1 107 ? -13.880 -3.053 10.365 1.00 95.50 107 ILE A C 1
ATOM 792 O O . ILE A 1 107 ? -13.399 -3.250 11.482 1.00 95.50 107 ILE A O 1
ATOM 796 N N . ASN A 1 108 ? -15.135 -3.395 10.059 1.00 95.25 108 ASN A N 1
ATOM 797 C CA . ASN A 1 108 ? -15.995 -4.123 10.995 1.00 95.25 108 ASN A CA 1
ATOM 798 C C . ASN A 1 108 ? -15.368 -5.470 11.399 1.00 95.25 108 ASN A C 1
ATOM 800 O O . ASN A 1 108 ? -15.242 -5.741 12.591 1.00 95.25 108 ASN A O 1
ATOM 804 N N . ASP A 1 109 ? -14.874 -6.259 10.438 1.00 95.94 109 ASP A N 1
ATOM 805 C CA . ASP A 1 109 ? -14.196 -7.533 10.719 1.00 95.94 109 ASP A CA 1
ATOM 806 C C . ASP A 1 109 ? -12.944 -7.349 11.599 1.00 95.94 109 ASP A C 1
ATOM 808 O O . ASP A 1 109 ? -12.683 -8.156 12.495 1.00 95.94 109 ASP A O 1
ATOM 812 N N . LEU A 1 110 ? -12.175 -6.273 11.387 1.00 96.75 110 LEU A N 1
ATOM 813 C CA . LEU A 1 110 ? -11.018 -5.927 12.223 1.00 96.75 110 LEU A CA 1
ATOM 814 C C . LEU A 1 110 ? -11.429 -5.598 13.665 1.00 96.75 110 LEU A C 1
ATOM 816 O O . LEU A 1 110 ? -10.773 -6.042 14.614 1.00 96.75 110 LEU A O 1
ATOM 820 N N . ILE A 1 111 ? -12.506 -4.828 13.842 1.00 95.88 111 ILE A N 1
ATOM 821 C CA . ILE A 1 111 ? -13.068 -4.498 15.158 1.00 95.88 111 ILE A CA 1
ATOM 822 C C . ILE A 1 111 ? -13.544 -5.771 15.858 1.00 95.88 111 ILE A C 1
ATOM 824 O O . ILE A 1 111 ? -13.129 -6.020 16.993 1.00 95.88 111 ILE A O 1
ATOM 828 N N . ASP A 1 112 ? -14.338 -6.598 15.182 1.00 96.06 112 ASP A N 1
ATOM 829 C CA . ASP A 1 112 ? -14.869 -7.854 15.715 1.00 96.06 112 ASP A CA 1
ATOM 830 C C . ASP A 1 112 ? -13.743 -8.821 16.108 1.00 96.06 112 ASP A C 1
ATOM 832 O O . ASP A 1 112 ? -13.774 -9.422 17.187 1.00 96.06 112 ASP A O 1
ATOM 836 N N . HIS A 1 113 ? -12.699 -8.927 15.281 1.00 96.00 113 HIS A N 1
ATOM 837 C CA . HIS A 1 113 ? -11.514 -9.739 15.562 1.00 96.00 113 HIS A CA 1
ATOM 838 C C . HIS A 1 113 ? -10.816 -9.310 16.857 1.00 96.00 113 HIS A C 1
ATOM 840 O O . HIS A 1 113 ? -10.531 -10.146 17.718 1.00 96.00 113 HIS A O 1
ATOM 846 N N . VAL A 1 114 ? -10.587 -8.007 17.047 1.00 96.19 114 VAL A N 1
ATOM 847 C CA . VAL A 1 114 ? -9.971 -7.481 18.277 1.00 96.19 114 VAL A CA 1
ATOM 848 C C . VAL A 1 114 ? -10.901 -7.638 19.482 1.00 96.19 114 VAL A C 1
ATOM 850 O O . VAL A 1 114 ? -10.442 -8.017 20.563 1.00 96.19 114 VAL A O 1
ATOM 853 N N . GLN A 1 115 ? -12.206 -7.408 19.323 1.00 95.75 115 GLN A N 1
ATOM 854 C CA . GLN A 1 115 ? -13.201 -7.617 20.382 1.00 95.75 115 GLN A CA 1
ATOM 855 C C . GLN A 1 115 ? -13.268 -9.081 20.838 1.00 95.75 115 GLN A C 1
ATOM 857 O O . GLN A 1 115 ? -13.443 -9.350 22.029 1.00 95.75 115 GLN A O 1
ATOM 862 N N . ALA A 1 116 ? -13.057 -10.028 19.923 1.00 96.00 116 ALA A N 1
ATOM 863 C CA . ALA A 1 116 ? -12.938 -11.451 20.224 1.00 96.00 116 ALA A CA 1
ATOM 864 C C . ALA A 1 116 ? -11.590 -11.838 20.873 1.00 96.00 116 ALA A C 1
ATOM 866 O O . ALA A 1 116 ? -11.401 -12.996 21.252 1.00 96.00 116 ALA A O 1
ATOM 867 N N . GLY A 1 117 ? -10.661 -10.890 21.034 1.00 95.25 117 GLY A N 1
ATOM 868 C CA . GLY A 1 117 ? -9.329 -11.116 21.597 1.00 95.25 117 GLY A CA 1
ATOM 869 C C . GLY A 1 117 ? -8.311 -11.661 20.593 1.00 95.25 117 GLY A C 1
ATOM 870 O O . GLY A 1 117 ? -7.324 -12.266 21.010 1.00 95.25 117 GLY A O 1
ATOM 871 N N . GLY A 1 118 ? -8.551 -11.479 19.294 1.00 96.88 118 GLY A N 1
ATOM 872 C CA . GLY A 1 118 ? -7.636 -11.866 18.227 1.00 96.88 118 GLY A CA 1
ATOM 873 C C . GLY A 1 118 ? -6.290 -11.133 18.284 1.00 96.88 118 GLY A C 1
ATOM 874 O O . GLY A 1 118 ? -6.180 -10.021 18.803 1.00 96.88 118 GLY A O 1
ATOM 875 N N . ALA A 1 119 ? -5.248 -11.778 17.755 1.00 96.81 119 ALA A N 1
ATOM 876 C CA . ALA A 1 119 ? -3.915 -11.188 17.647 1.00 96.81 119 ALA A CA 1
ATOM 877 C C . ALA A 1 119 ? -3.861 -10.134 16.524 1.00 96.81 119 ALA A C 1
ATOM 879 O O . ALA A 1 119 ? -4.545 -10.311 15.516 1.00 96.81 119 ALA A O 1
ATOM 880 N N . PRO A 1 120 ? -3.042 -9.073 16.640 1.00 96.94 120 PRO A N 1
ATOM 881 C CA . PRO A 1 120 ? -2.866 -8.117 15.552 1.00 96.94 120 PRO A CA 1
ATOM 882 C C . PRO A 1 120 ? -2.388 -8.816 14.274 1.00 96.94 120 PRO A C 1
ATOM 884 O O . PRO A 1 120 ? -1.478 -9.645 14.321 1.00 96.94 120 PRO A O 1
ATOM 887 N N . LEU A 1 121 ? -2.987 -8.464 13.141 1.00 97.69 121 LEU A N 1
ATOM 888 C CA . LEU A 1 121 ? -2.785 -9.145 11.870 1.00 97.69 121 LEU A CA 1
ATOM 889 C C . LEU A 1 121 ? -1.423 -8.826 11.260 1.00 97.69 121 LEU A C 1
ATOM 891 O O . LEU A 1 121 ? -0.956 -7.686 11.265 1.00 97.69 121 LEU A O 1
ATOM 895 N N . THR A 1 122 ? -0.797 -9.841 10.682 1.00 96.25 122 THR A N 1
ATOM 896 C CA . THR A 1 122 ? 0.321 -9.694 9.746 1.00 96.25 122 THR A CA 1
ATOM 897 C C . THR A 1 122 ? -0.173 -9.205 8.373 1.00 96.25 122 THR A C 1
ATOM 899 O O . THR A 1 122 ? -1.366 -9.323 8.078 1.00 96.25 122 THR A O 1
ATOM 902 N N . PRO A 1 123 ? 0.714 -8.706 7.485 1.00 95.62 123 PRO A N 1
ATOM 903 C CA . PRO A 1 123 ? 0.319 -8.332 6.124 1.00 95.62 123 PRO A CA 1
ATOM 904 C C . PRO A 1 123 ? -0.376 -9.475 5.368 1.00 95.62 123 PRO A C 1
ATOM 906 O O . PRO A 1 123 ? -1.397 -9.264 4.719 1.00 95.62 123 PRO A O 1
ATOM 909 N N . GLN A 1 124 ? 0.115 -10.709 5.520 1.00 95.44 124 GLN A N 1
ATOM 910 C CA . GLN A 1 124 ? -0.491 -11.874 4.878 1.00 95.44 124 GLN A CA 1
ATOM 911 C C . GLN A 1 124 ? -1.923 -12.119 5.366 1.00 95.44 124 GLN A C 1
ATOM 913 O O . GLN A 1 124 ? -2.811 -12.369 4.557 1.00 95.44 124 GLN A O 1
ATOM 918 N N . GLU A 1 125 ? -2.163 -12.059 6.676 1.00 97.06 125 GLU A N 1
ATOM 919 C CA . GLU A 1 125 ? -3.499 -12.278 7.244 1.00 97.06 125 GLU A CA 1
ATOM 920 C C . GLU A 1 125 ? -4.472 -11.169 6.838 1.00 97.06 125 GLU A C 1
ATOM 922 O O . GLU A 1 125 ? -5.612 -11.463 6.479 1.00 97.06 125 GLU A O 1
ATOM 927 N N . LEU A 1 126 ? -4.006 -9.916 6.813 1.00 97.50 126 LEU A N 1
ATOM 928 C CA . LEU A 1 126 ? -4.796 -8.783 6.339 1.00 97.50 126 LEU A CA 1
ATOM 929 C C . LEU A 1 126 ? -5.208 -8.951 4.871 1.00 97.50 126 LEU A C 1
ATOM 931 O O . LEU A 1 126 ? -6.367 -8.739 4.522 1.00 97.50 126 LEU A O 1
ATOM 935 N N . TYR A 1 127 ? -4.274 -9.378 4.019 1.00 97.38 127 TYR A N 1
ATOM 936 C CA . TYR A 1 127 ? -4.548 -9.660 2.613 1.00 97.38 127 TYR A CA 1
ATOM 937 C C . TYR A 1 127 ? -5.578 -10.780 2.432 1.00 97.38 127 TYR A C 1
ATOM 939 O O . TYR A 1 127 ? -6.486 -10.658 1.611 1.00 97.38 127 TYR A O 1
ATOM 947 N N . GLN A 1 128 ? -5.481 -11.861 3.214 1.00 95.19 128 GLN A N 1
ATOM 948 C CA . GLN A 1 128 ? -6.466 -12.946 3.156 1.00 95.19 128 GLN A CA 1
ATOM 949 C C . GLN A 1 128 ? -7.867 -12.475 3.564 1.00 95.19 128 GLN A C 1
ATOM 951 O O . GLN A 1 128 ? -8.847 -12.914 2.964 1.00 95.19 128 GLN A O 1
ATOM 956 N N . GLN A 1 129 ? -7.976 -11.562 4.535 1.00 94.62 129 GLN A N 1
ATOM 957 C CA . GLN A 1 129 ? -9.256 -10.930 4.856 1.00 94.62 129 GLN A CA 1
ATOM 958 C C . GLN A 1 129 ? -9.766 -10.066 3.696 1.00 94.62 129 GLN A C 1
ATOM 960 O O . GLN A 1 129 ? -10.916 -10.213 3.295 1.00 94.62 129 GLN A O 1
ATOM 965 N N . ALA A 1 130 ? -8.920 -9.224 3.097 1.00 95.94 130 ALA A N 1
ATOM 966 C CA . ALA A 1 130 ? -9.310 -8.376 1.967 1.00 95.94 130 ALA A CA 1
ATOM 967 C C . ALA A 1 130 ? -9.758 -9.178 0.728 1.00 95.94 130 ALA A C 1
ATOM 969 O O . ALA A 1 130 ? -10.693 -8.783 0.026 1.00 95.94 130 ALA A O 1
ATOM 970 N N . LEU A 1 131 ? -9.136 -10.332 0.468 1.00 92.94 131 LEU A N 1
ATOM 971 C CA . LEU A 1 131 ? -9.544 -11.243 -0.604 1.00 92.94 131 LEU A CA 1
ATOM 972 C C . LEU A 1 131 ? -10.983 -11.740 -0.438 1.00 92.94 131 LEU A C 1
ATOM 974 O O . LEU A 1 131 ? -11.697 -11.846 -1.432 1.00 92.94 131 LEU A O 1
ATOM 978 N N . ALA A 1 132 ? -11.428 -11.985 0.798 1.00 91.94 132 ALA A N 1
ATOM 979 C CA . ALA A 1 132 ? -12.793 -12.431 1.077 1.00 91.94 132 ALA A CA 1
ATOM 980 C C . ALA A 1 132 ? -13.864 -11.379 0.720 1.00 91.94 132 ALA A C 1
ATOM 982 O O . ALA A 1 132 ? -15.038 -11.727 0.601 1.00 91.94 132 ALA A O 1
ATOM 983 N N . HIS A 1 133 ? -13.465 -10.115 0.526 1.00 91.94 133 HIS A N 1
ATOM 984 C CA . HIS A 1 133 ? -14.354 -8.996 0.192 1.00 91.94 133 HIS A CA 1
ATOM 985 C C . HIS A 1 133 ? -14.354 -8.613 -1.296 1.00 91.94 133 HIS A C 1
ATOM 987 O O . HIS A 1 133 ? -15.217 -7.843 -1.719 1.00 91.94 133 HIS A O 1
ATOM 993 N N . THR A 1 134 ? -13.399 -9.104 -2.096 1.00 88.56 134 THR A N 1
ATOM 994 C CA . THR A 1 134 ? -13.177 -8.612 -3.475 1.00 88.56 134 THR A CA 1
ATOM 995 C C . THR A 1 134 ? -13.019 -9.707 -4.537 1.00 88.56 134 THR A C 1
ATOM 997 O O . THR A 1 134 ? -13.127 -9.399 -5.722 1.00 88.56 134 THR A O 1
ATOM 1000 N N . ASP A 1 135 ? -12.770 -10.970 -4.152 1.00 81.62 135 ASP A N 1
ATOM 1001 C CA . ASP A 1 135 ? -12.477 -12.123 -5.036 1.00 81.62 135 ASP A CA 1
ATOM 1002 C C . ASP A 1 135 ? -11.348 -11.895 -6.078 1.00 81.62 135 ASP A C 1
ATOM 1004 O O . ASP A 1 135 ? -11.049 -12.775 -6.889 1.00 81.62 135 ASP A O 1
ATOM 1008 N N . ASP A 1 136 ? -10.674 -10.741 -6.044 1.00 92.69 136 ASP A N 1
ATOM 1009 C CA . ASP A 1 136 ? -9.632 -10.327 -6.976 1.00 92.69 136 ASP A CA 1
ATOM 1010 C C . ASP A 1 136 ? -8.359 -9.911 -6.217 1.00 92.69 136 ASP A C 1
ATOM 1012 O O . ASP A 1 136 ? -8.385 -8.927 -5.475 1.00 92.69 136 ASP A O 1
ATOM 1016 N N . PRO A 1 137 ? -7.216 -10.592 -6.436 1.00 95.25 137 PRO A N 1
ATOM 1017 C CA . PRO A 1 137 ? -5.959 -10.296 -5.746 1.00 95.25 137 PRO A CA 1
ATOM 1018 C C . PRO A 1 137 ? -5.515 -8.835 -5.820 1.00 95.25 137 PRO A C 1
ATOM 1020 O O . PRO A 1 137 ? -5.116 -8.259 -4.814 1.00 95.25 137 PRO A O 1
ATOM 1023 N N . GLY A 1 138 ? -5.611 -8.207 -6.995 1.00 95.94 138 GLY A N 1
ATOM 1024 C CA . GLY A 1 138 ? -5.183 -6.819 -7.169 1.00 95.94 138 GLY A CA 1
ATOM 1025 C C . GLY A 1 138 ? -6.082 -5.838 -6.421 1.00 95.94 138 GLY A C 1
ATOM 1026 O O . GLY A 1 138 ? -5.604 -4.862 -5.842 1.00 95.94 138 GLY A O 1
ATOM 1027 N N . THR A 1 139 ? -7.387 -6.100 -6.413 1.00 96.50 139 THR A N 1
AT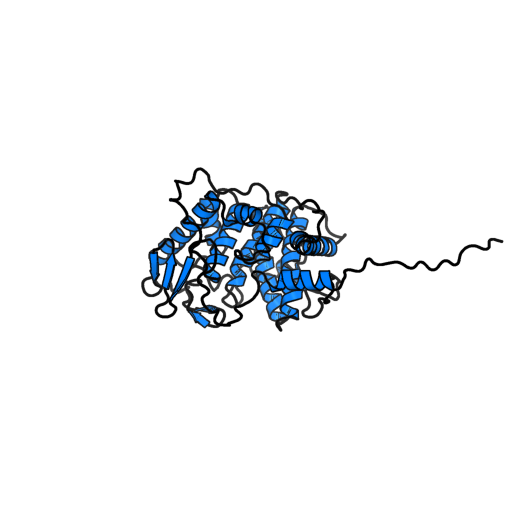OM 1028 C CA . THR A 1 139 ? -8.367 -5.291 -5.681 1.00 96.50 139 THR A CA 1
ATOM 1029 C C . THR A 1 139 ? -8.200 -5.457 -4.176 1.00 96.50 139 THR A C 1
ATOM 1031 O O . THR A 1 139 ? -8.250 -4.462 -3.458 1.00 96.50 139 THR A O 1
ATOM 1034 N N . ALA A 1 140 ? -7.913 -6.670 -3.697 1.00 97.56 140 ALA A N 1
ATOM 1035 C CA . ALA A 1 140 ? -7.608 -6.928 -2.293 1.00 97.56 140 ALA A CA 1
ATOM 1036 C C . ALA A 1 140 ? -6.378 -6.141 -1.806 1.00 97.56 140 ALA A C 1
ATOM 1038 O O . ALA A 1 140 ? -6.402 -5.601 -0.705 1.00 97.56 140 ALA A O 1
ATOM 1039 N N . LEU A 1 141 ? -5.328 -6.006 -2.628 1.00 98.31 141 LEU A N 1
ATOM 1040 C CA . LEU A 1 141 ? -4.153 -5.190 -2.286 1.00 98.31 141 LEU A CA 1
ATOM 1041 C C . LEU A 1 141 ? -4.505 -3.700 -2.146 1.00 98.31 141 LEU A C 1
ATOM 1043 O O . LEU A 1 141 ? -4.093 -3.061 -1.179 1.00 98.31 141 LEU A O 1
ATOM 1047 N N . ILE A 1 142 ? -5.314 -3.160 -3.065 1.00 96.94 142 ILE A N 1
ATOM 1048 C CA . ILE A 1 142 ? -5.799 -1.769 -2.991 1.00 96.94 142 ILE A CA 1
ATOM 1049 C C . ILE A 1 142 ? -6.699 -1.572 -1.762 1.00 96.94 142 ILE A C 1
ATOM 1051 O O . ILE A 1 142 ? -6.574 -0.573 -1.056 1.00 96.94 142 ILE A O 1
ATOM 1055 N N . LEU A 1 143 ? -7.553 -2.550 -1.458 1.00 96.38 143 LEU A N 1
ATOM 1056 C CA . LEU A 1 143 ? -8.402 -2.544 -0.271 1.00 96.38 143 LEU A CA 1
ATOM 1057 C C . LEU A 1 143 ? -7.566 -2.512 1.022 1.00 96.38 143 LEU A C 1
ATOM 1059 O O . LEU A 1 143 ? -7.828 -1.681 1.894 1.00 96.38 143 LEU A O 1
ATOM 1063 N N . CYS A 1 144 ? -6.526 -3.349 1.127 1.00 97.69 144 CYS A N 1
ATOM 1064 C CA . CYS A 1 144 ? -5.578 -3.309 2.243 1.00 97.69 144 CYS A CA 1
ATOM 1065 C C . CYS A 1 144 ? -4.916 -1.935 2.376 1.00 97.69 144 CYS A C 1
ATOM 1067 O O . CYS A 1 144 ? -4.899 -1.385 3.477 1.00 97.69 144 CYS A O 1
ATOM 1069 N N . HIS A 1 145 ? -4.411 -1.370 1.271 1.00 96.25 145 HIS A N 1
ATOM 1070 C CA . HIS A 1 145 ? -3.823 -0.029 1.252 1.00 96.25 145 HIS A CA 1
ATOM 1071 C C . HIS A 1 145 ? -4.798 1.010 1.825 1.00 96.25 145 HIS A C 1
ATOM 1073 O O . HIS A 1 145 ? -4.449 1.722 2.766 1.00 96.25 145 HIS A O 1
ATOM 1079 N N . ASN A 1 146 ? -6.031 1.066 1.316 1.00 94.69 146 ASN A N 1
ATOM 1080 C CA . ASN A 1 146 ? -7.004 2.086 1.711 1.00 94.69 146 ASN A CA 1
ATOM 1081 C C . ASN A 1 146 ? -7.402 1.971 3.189 1.00 94.69 146 ASN A C 1
ATOM 1083 O O . ASN A 1 146 ? -7.440 2.978 3.898 1.00 94.69 146 ASN A O 1
ATOM 1087 N N . VAL A 1 147 ? -7.659 0.750 3.673 1.00 95.38 147 VAL A N 1
ATOM 1088 C CA . VAL A 1 147 ? -8.011 0.503 5.080 1.00 95.38 147 VAL A CA 1
ATOM 1089 C C . VAL A 1 147 ? -6.852 0.875 6.004 1.00 95.38 147 VAL A C 1
ATOM 1091 O O . VAL A 1 147 ? -7.056 1.601 6.977 1.00 95.38 147 VAL A O 1
ATOM 1094 N N . LEU A 1 148 ? -5.627 0.447 5.690 1.00 94.56 148 LEU A N 1
ATOM 1095 C CA . LEU A 1 148 ? -4.447 0.780 6.493 1.00 94.56 148 LEU A CA 1
ATOM 1096 C C . LEU A 1 148 ? -4.195 2.282 6.534 1.00 94.56 148 LEU A C 1
ATOM 1098 O O . LEU A 1 148 ? -3.957 2.833 7.607 1.00 94.56 148 LEU A O 1
ATOM 1102 N N . LYS A 1 149 ? -4.295 2.952 5.387 1.00 91.25 149 LYS A N 1
ATOM 1103 C CA . LYS A 1 149 ? -4.097 4.394 5.269 1.00 91.25 149 LYS A CA 1
ATOM 1104 C C . LYS A 1 149 ? -5.125 5.174 6.089 1.00 91.25 149 LYS A C 1
ATOM 1106 O O . LYS A 1 149 ? -4.743 6.025 6.897 1.00 91.25 149 LYS A O 1
ATOM 1111 N N . ALA A 1 150 ? -6.405 4.809 5.991 1.00 90.19 150 ALA A N 1
ATOM 1112 C CA . ALA A 1 150 ? -7.463 5.388 6.817 1.00 90.19 150 ALA A CA 1
ATOM 1113 C C . ALA A 1 150 ? -7.202 5.174 8.315 1.00 90.19 150 ALA A C 1
ATOM 1115 O O . ALA A 1 150 ? -7.294 6.118 9.101 1.00 90.19 150 ALA A O 1
ATOM 1116 N N . MET A 1 151 ? -6.818 3.960 8.719 1.00 91.44 151 MET A N 1
ATOM 1117 C CA . MET A 1 151 ? -6.584 3.631 10.127 1.00 91.44 151 MET A CA 1
ATOM 1118 C C . MET A 1 151 ? -5.328 4.285 10.709 1.00 91.44 151 MET A C 1
ATOM 1120 O O . MET A 1 151 ? -5.329 4.653 11.886 1.00 91.44 151 MET A O 1
ATOM 1124 N N . ALA A 1 152 ? -4.281 4.456 9.900 1.00 88.88 152 ALA A N 1
ATOM 1125 C CA . ALA A 1 152 ? -3.043 5.131 10.278 1.00 88.88 152 ALA A CA 1
ATOM 1126 C C . ALA A 1 152 ? -3.248 6.643 10.452 1.00 88.88 152 ALA A C 1
ATOM 1128 O O . ALA A 1 152 ? -2.784 7.233 11.427 1.00 88.88 152 ALA A O 1
ATOM 1129 N N . ARG A 1 153 ? -3.956 7.281 9.512 1.00 79.25 153 ARG A N 1
ATOM 1130 C CA . ARG A 1 153 ? -4.062 8.748 9.439 1.00 79.25 153 ARG A CA 1
ATOM 1131 C C . ARG A 1 153 ? -5.304 9.308 10.134 1.00 79.25 153 ARG A C 1
ATOM 1133 O O . ARG A 1 153 ? -5.295 10.469 10.540 1.00 79.25 153 ARG A O 1
ATOM 1140 N N . GLY A 1 154 ? -6.363 8.511 10.287 1.00 72.56 154 GLY A N 1
ATOM 1141 C CA . GLY A 1 154 ? -7.645 8.951 10.852 1.00 72.56 154 GLY A CA 1
ATOM 1142 C C . GLY A 1 154 ? -8.356 10.008 10.002 1.00 72.56 154 GLY A C 1
ATOM 1143 O O . GLY A 1 154 ? -9.115 10.810 10.546 1.00 72.56 154 GLY A O 1
ATOM 1144 N N . ARG A 1 155 ? -8.030 10.064 8.702 1.00 64.06 155 ARG A N 1
ATOM 1145 C CA . ARG A 1 155 ? -8.570 10.992 7.703 1.00 64.06 155 ARG A CA 1
ATOM 1146 C C . ARG A 1 155 ? -8.642 10.275 6.363 1.00 64.06 155 ARG A C 1
ATOM 1148 O O . ARG A 1 155 ? -7.621 10.026 5.739 1.00 64.06 155 ARG A O 1
ATOM 1155 N N . SER A 1 156 ? -9.843 9.892 5.970 1.00 68.69 156 SER A N 1
ATOM 1156 C CA . SER A 1 156 ? -10.154 9.301 4.673 1.00 68.69 156 SER A CA 1
ATOM 1157 C C . SER A 1 156 ? -11.659 9.480 4.445 1.00 68.69 156 SER A C 1
ATOM 1159 O O . SER A 1 156 ? -12.406 9.615 5.416 1.00 68.69 156 SER A O 1
ATOM 1161 N N . PRO A 1 157 ? -12.149 9.466 3.198 1.00 76.06 157 PRO A N 1
ATOM 1162 C CA . PRO A 1 157 ? -13.558 9.215 2.896 1.00 76.06 157 PRO A CA 1
ATOM 1163 C C . PRO A 1 157 ? -14.137 7.970 3.588 1.00 76.06 157 PRO A C 1
ATOM 1165 O O . PRO A 1 157 ? -15.349 7.887 3.788 1.00 76.06 157 PRO A O 1
ATOM 1168 N N . ILE A 1 158 ? -13.288 7.013 3.979 1.00 84.31 158 ILE A N 1
ATOM 1169 C CA . ILE A 1 158 ? -13.657 5.922 4.884 1.00 84.31 158 ILE A CA 1
ATOM 1170 C C . ILE A 1 158 ? -13.974 6.517 6.265 1.00 84.31 158 ILE A C 1
ATOM 1172 O O . ILE A 1 158 ? -13.117 7.203 6.821 1.00 84.31 158 ILE A O 1
ATOM 1176 N N . PRO A 1 159 ? -15.156 6.250 6.853 1.00 84.75 159 PRO A N 1
ATOM 1177 C CA . PRO A 1 159 ? -15.642 6.937 8.049 1.00 84.75 159 PRO A CA 1
ATOM 1178 C C . PRO A 1 159 ? -14.938 6.456 9.328 1.00 84.75 159 PRO A C 1
ATOM 1180 O O . PRO A 1 159 ? -15.598 5.947 10.218 1.00 84.75 159 PRO A O 1
ATOM 1183 N N . TRP A 1 160 ? -13.614 6.591 9.418 1.00 88.50 160 TRP A N 1
ATOM 1184 C CA . TRP A 1 160 ? -12.770 6.267 10.567 1.00 88.50 160 TRP A CA 1
ATOM 1185 C C . TRP A 1 160 ? -12.057 7.534 11.045 1.00 88.50 160 TRP A C 1
ATOM 1187 O O . TRP A 1 160 ? -11.065 7.971 10.458 1.00 88.50 160 TRP A O 1
ATOM 1197 N N . GLU A 1 161 ? -12.562 8.134 12.120 1.00 88.81 161 GLU A N 1
ATOM 1198 C CA . GLU A 1 161 ? -12.093 9.433 12.609 1.00 88.81 161 GLU A CA 1
ATOM 1199 C C . GLU A 1 161 ? -11.670 9.354 14.074 1.00 88.81 161 GLU A C 1
ATOM 1201 O O . GLU A 1 161 ? -12.393 8.828 14.914 1.00 88.81 161 GLU A O 1
ATOM 1206 N N . LYS A 1 162 ? -10.517 9.926 14.421 1.00 88.50 162 LYS A N 1
ATOM 1207 C CA . LYS A 1 162 ? -10.097 10.065 15.821 1.00 88.50 162 LYS A CA 1
ATOM 1208 C C . LYS A 1 162 ? -10.810 11.260 16.461 1.00 88.50 162 LYS A C 1
ATOM 1210 O O . LYS A 1 162 ? -10.448 12.402 16.190 1.00 88.50 162 LYS A O 1
ATOM 1215 N N . THR A 1 163 ? -11.770 11.013 17.350 1.00 90.38 163 THR A N 1
ATOM 1216 C CA . THR A 1 163 ? -12.572 12.075 17.990 1.00 90.38 163 THR A CA 1
ATOM 1217 C C . THR A 1 163 ? -12.038 12.510 19.352 1.00 90.38 163 THR A C 1
ATOM 1219 O O . THR A 1 163 ? -12.294 13.633 19.787 1.00 90.38 163 THR A O 1
ATOM 1222 N N . SER A 1 164 ? -11.272 11.656 20.038 1.00 89.31 164 SER A N 1
ATOM 1223 C CA . SER A 1 164 ? -10.648 11.986 21.323 1.00 89.31 164 SER A CA 1
ATOM 1224 C C . SER A 1 164 ? -9.327 11.246 21.524 1.00 89.31 164 SER A C 1
ATOM 1226 O O . SER A 1 164 ? -9.169 10.089 21.140 1.00 89.31 164 SER A O 1
ATOM 1228 N N . GLU A 1 165 ? -8.368 11.912 22.170 1.00 86.56 165 GLU A N 1
ATOM 1229 C CA . GLU A 1 165 ? -7.084 11.325 22.581 1.00 86.56 165 GLU A CA 1
ATOM 1230 C C . GLU A 1 165 ? -7.088 10.782 24.008 1.00 86.56 165 GLU A C 1
ATOM 1232 O O . GLU A 1 165 ? -6.360 9.835 24.311 1.00 86.56 165 GLU A O 1
ATOM 1237 N N . GLN A 1 166 ? -7.890 11.380 24.893 1.00 88.31 166 GLN A N 1
ATOM 1238 C CA . GLN A 1 166 ? -7.972 11.013 26.306 1.00 88.31 166 GLN A CA 1
ATOM 1239 C C . GLN A 1 166 ? -9.425 11.135 26.809 1.00 88.31 166 GLN A C 1
ATOM 1241 O O . GLN A 1 166 ? -9.839 12.231 27.189 1.00 88.31 166 GLN A O 1
ATOM 1246 N N . PRO A 1 167 ? -10.201 10.032 26.847 1.00 89.31 167 PRO A N 1
ATOM 1247 C CA . PRO A 1 167 ? -9.833 8.673 26.428 1.00 89.31 167 PRO A CA 1
ATOM 1248 C C . PRO A 1 167 ? -9.591 8.576 24.916 1.00 89.31 167 PRO A C 1
ATOM 1250 O O . PRO A 1 167 ? -10.096 9.404 24.161 1.00 89.31 167 PRO A O 1
ATOM 1253 N N . LEU A 1 168 ? -8.820 7.579 24.474 1.00 91.81 168 LEU A N 1
ATOM 1254 C CA . LEU A 1 168 ? -8.597 7.350 23.046 1.00 91.81 168 LEU A CA 1
ATOM 1255 C C . LEU A 1 168 ? -9.867 6.752 22.422 1.00 91.81 168 LEU A C 1
ATOM 1257 O O . LEU A 1 168 ? -10.202 5.600 22.705 1.00 91.81 168 LEU A O 1
ATOM 1261 N N . VAL A 1 169 ? -10.555 7.539 21.594 1.00 92.75 169 VAL A N 1
ATOM 1262 C CA . VAL A 1 169 ? -11.834 7.186 20.962 1.00 92.75 169 VAL A CA 1
ATOM 1263 C C . VAL A 1 169 ? -11.781 7.517 19.479 1.00 92.75 169 VAL A C 1
ATOM 1265 O O . VAL A 1 169 ? -11.309 8.587 19.082 1.00 92.75 169 VAL A O 1
ATOM 1268 N N . TYR A 1 170 ? -12.281 6.581 18.681 1.00 92.62 170 TYR A N 1
ATOM 1269 C CA . TYR A 1 170 ? -12.520 6.757 17.257 1.00 92.62 170 TYR A CA 1
ATOM 1270 C C . TYR A 1 170 ? -14.022 6.687 16.979 1.00 92.62 170 TYR A C 1
ATOM 1272 O O . TYR A 1 170 ? -14.754 6.016 17.701 1.00 92.62 170 TYR A O 1
ATOM 1280 N N . LEU A 1 171 ? -14.485 7.384 15.950 1.00 92.06 171 LEU A N 1
ATOM 1281 C CA . LEU A 1 171 ? -15.831 7.282 15.413 1.00 92.06 171 LEU A CA 1
ATOM 1282 C C . LEU A 1 171 ? -15.774 6.442 14.140 1.00 92.06 171 LEU A C 1
ATOM 1284 O O . LEU A 1 171 ? -15.008 6.760 13.230 1.00 92.06 171 LEU A O 1
ATOM 1288 N N . PHE A 1 172 ? -16.588 5.391 14.093 1.00 92.25 172 PHE A N 1
ATOM 1289 C CA . PHE A 1 172 ? -16.763 4.541 12.926 1.00 92.25 172 PHE A CA 1
ATOM 1290 C C . PHE A 1 172 ? -18.246 4.308 12.647 1.00 92.25 172 PHE A C 1
ATOM 1292 O O . PHE A 1 172 ? -18.972 3.851 13.522 1.00 92.25 172 PHE A O 1
ATOM 1299 N N . GLU A 1 173 ? -18.723 4.698 11.461 1.00 88.38 173 GLU A N 1
ATOM 1300 C CA . GLU A 1 173 ? -20.151 4.632 11.083 1.00 88.38 173 GLU A CA 1
ATOM 1301 C C . GLU A 1 173 ? -21.109 5.245 12.132 1.00 88.38 173 GLU A C 1
ATOM 1303 O O . GLU A 1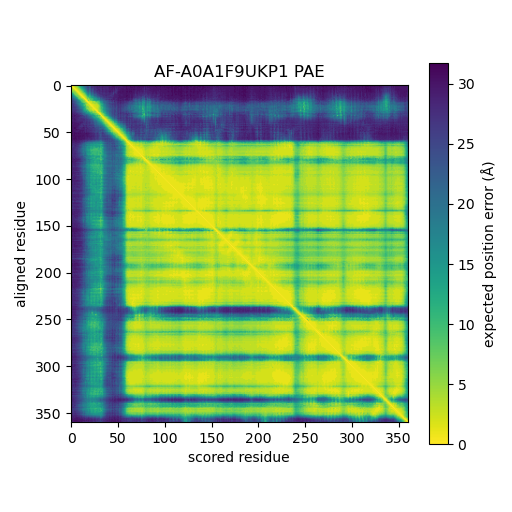 173 ? -22.215 4.762 12.379 1.00 88.38 173 GLU A O 1
ATOM 1308 N N . GLY A 1 174 ? -20.676 6.329 12.786 1.00 86.38 174 GLY A N 1
ATOM 1309 C CA . GLY A 1 174 ? -21.445 6.987 13.847 1.00 86.38 174 GLY A CA 1
ATOM 1310 C C . GLY A 1 174 ? -21.410 6.274 15.207 1.00 86.38 174 GLY A C 1
ATOM 1311 O O . GLY A 1 174 ? -22.080 6.726 16.136 1.00 86.38 174 GLY A O 1
ATOM 1312 N N . GLN A 1 175 ? -20.639 5.194 15.346 1.00 90.75 175 GLN A N 1
ATOM 1313 C CA . GLN A 1 175 ? -20.429 4.455 16.590 1.00 90.75 175 GLN A CA 1
ATOM 1314 C C . GLN A 1 175 ? -19.051 4.749 17.185 1.00 90.75 175 GLN A C 1
ATOM 1316 O O . GLN A 1 175 ? -18.058 4.866 16.469 1.00 90.75 175 GLN A O 1
ATOM 1321 N N . GLU A 1 176 ? -18.982 4.867 18.510 1.00 94.12 176 GLU A N 1
ATOM 1322 C CA . GLU A 1 176 ? -17.713 5.064 19.208 1.00 94.12 176 GLU A CA 1
ATOM 1323 C C . GLU A 1 176 ? -16.957 3.739 19.360 1.00 94.12 176 GLU A C 1
ATOM 1325 O O . GLU A 1 176 ? -17.476 2.756 19.887 1.00 94.12 176 GLU A O 1
ATOM 1330 N N . VAL A 1 177 ? -15.691 3.746 18.956 1.00 93.50 177 VAL A N 1
ATOM 1331 C CA . VAL A 1 177 ? -14.716 2.682 19.186 1.00 93.50 177 VAL A CA 1
ATOM 1332 C C . VAL A 1 177 ? -13.741 3.170 20.254 1.00 93.50 177 VAL A C 1
ATOM 1334 O O . VAL A 1 177 ? -12.793 3.914 19.984 1.00 93.50 177 VAL A O 1
ATOM 1337 N N . ASN A 1 178 ? -13.997 2.775 21.501 1.00 93.62 178 ASN A N 1
ATOM 1338 C CA . ASN A 1 178 ? -13.216 3.192 22.661 1.00 93.62 178 ASN A CA 1
ATOM 1339 C C . ASN A 1 178 ? -12.063 2.217 22.942 1.00 93.62 178 ASN A C 1
ATOM 1341 O O . ASN A 1 178 ? -12.268 1.042 23.255 1.00 93.62 178 ASN A O 1
ATOM 1345 N N . ALA A 1 179 ? -10.825 2.715 22.923 1.00 90.50 179 ALA A N 1
ATOM 1346 C CA . ALA A 1 179 ? -9.635 1.902 23.170 1.00 90.50 179 ALA A CA 1
ATOM 1347 C C . ALA A 1 179 ? -9.607 1.240 24.557 1.00 90.50 179 ALA A C 1
ATOM 1349 O O . ALA A 1 179 ? -8.944 0.216 24.735 1.00 90.50 179 ALA A O 1
ATOM 1350 N N . ALA A 1 180 ? -10.278 1.834 25.549 1.00 89.75 180 ALA A N 1
ATOM 1351 C CA . ALA A 1 180 ? -10.366 1.282 26.899 1.00 89.75 180 ALA A CA 1
ATOM 1352 C C . ALA A 1 180 ? -11.300 0.063 26.989 1.00 89.75 180 ALA A C 1
ATOM 1354 O O . ALA A 1 180 ? -11.190 -0.714 27.935 1.00 89.75 180 ALA A O 1
ATOM 1355 N N . GLU A 1 181 ? -12.203 -0.100 26.021 1.00 91.81 181 GLU A N 1
ATOM 1356 C CA . GLU A 1 181 ? -13.198 -1.178 25.973 1.00 91.81 181 GLU A CA 1
ATOM 1357 C C . GLU A 1 181 ? -12.740 -2.349 25.098 1.00 91.81 181 GLU A C 1
ATOM 1359 O O . GLU A 1 181 ? -13.201 -3.475 25.276 1.00 91.81 181 GLU A O 1
ATOM 1364 N N . LEU A 1 182 ? -11.788 -2.107 24.193 1.00 92.38 182 LEU A N 1
ATOM 1365 C CA . LEU A 1 182 ? -11.187 -3.151 23.373 1.00 92.38 182 LEU A CA 1
ATOM 1366 C C . LEU A 1 182 ? -10.165 -3.981 24.171 1.00 92.38 182 LEU A C 1
ATOM 1368 O O . LEU A 1 182 ? -9.262 -3.400 24.797 1.00 92.38 182 LEU A O 1
ATOM 1372 N N . PRO A 1 183 ? -10.223 -5.327 24.091 1.00 93.31 183 PRO A N 1
ATOM 1373 C CA . PRO A 1 183 ? -9.161 -6.193 24.588 1.00 93.31 183 PRO A CA 1
ATOM 1374 C C . PRO A 1 183 ? -7.790 -5.789 24.032 1.00 93.31 183 PRO A C 1
ATOM 1376 O O . PRO A 1 183 ? -7.666 -5.276 22.917 1.00 93.31 183 PRO A O 1
ATOM 1379 N N . LEU A 1 184 ? -6.741 -6.011 24.823 1.00 94.81 184 LEU A N 1
ATOM 1380 C CA . LEU A 1 184 ? -5.361 -5.806 24.393 1.00 94.81 184 LEU A CA 1
ATOM 1381 C C . LEU A 1 184 ? -4.651 -7.159 24.351 1.00 94.81 184 LEU A C 1
ATOM 1383 O O . LEU A 1 184 ? -4.295 -7.707 25.396 1.00 94.81 184 LEU A O 1
ATOM 1387 N N . HIS A 1 185 ? -4.471 -7.696 23.145 1.00 96.75 185 HIS A N 1
ATOM 1388 C CA . HIS A 1 185 ? -3.686 -8.910 22.931 1.00 96.75 185 HIS A CA 1
ATOM 1389 C C . HIS A 1 185 ? -2.219 -8.691 23.368 1.00 96.75 185 HIS A C 1
ATOM 1391 O O . HIS A 1 185 ? -1.714 -7.579 23.207 1.00 96.75 185 HIS A O 1
ATOM 1397 N N . PRO A 1 186 ? -1.498 -9.707 23.884 1.00 95.31 186 PRO A N 1
ATOM 1398 C CA . PRO A 1 186 ? -0.093 -9.561 24.293 1.00 95.31 186 PRO A CA 1
ATOM 1399 C C . PRO A 1 186 ? 0.856 -9.042 23.203 1.00 95.31 186 PRO A C 1
ATOM 1401 O O . PRO A 1 186 ? 1.827 -8.359 23.519 1.00 95.31 186 PRO A O 1
ATOM 1404 N N . ASP A 1 187 ? 0.551 -9.337 21.939 1.00 94.75 187 ASP A N 1
ATOM 1405 C CA . ASP A 1 187 ? 1.356 -8.910 20.783 1.00 94.75 187 ASP A CA 1
ATOM 1406 C C . ASP A 1 187 ? 0.965 -7.519 20.247 1.00 94.75 187 ASP A C 1
ATOM 1408 O O . ASP A 1 187 ? 1.616 -6.987 19.347 1.00 94.75 187 ASP A O 1
ATOM 1412 N N . ALA A 1 188 ? -0.092 -6.913 20.796 1.00 94.06 188 ALA A N 1
ATOM 1413 C CA . ALA A 1 188 ? -0.546 -5.580 20.424 1.00 94.06 188 ALA A CA 1
ATOM 1414 C C . ALA A 1 188 ? 0.301 -4.473 21.066 1.00 94.06 188 ALA A C 1
ATOM 1416 O O . ALA A 1 188 ? 1.009 -4.669 22.057 1.00 94.06 188 ALA A O 1
ATOM 1417 N N . ALA A 1 189 ? 0.178 -3.260 20.530 1.00 92.00 189 ALA A N 1
ATOM 1418 C CA . ALA A 1 189 ? 0.714 -2.053 21.146 1.00 92.00 189 ALA A CA 1
ATOM 1419 C C . ALA A 1 189 ? -0.359 -0.967 21.282 1.00 92.00 189 ALA A C 1
ATOM 1421 O O . ALA A 1 189 ? -1.309 -0.892 20.508 1.00 92.00 189 ALA A O 1
ATOM 1422 N N . THR A 1 190 ? -0.196 -0.109 22.290 1.00 90.25 190 THR A N 1
ATOM 1423 C CA . THR A 1 190 ? -1.114 1.008 22.580 1.00 90.25 190 THR A CA 1
ATOM 1424 C C . THR A 1 190 ? -0.636 2.345 22.021 1.00 90.25 190 THR A C 1
ATOM 1426 O O . THR A 1 190 ? -1.311 3.361 22.185 1.00 90.25 190 THR A O 1
ATOM 1429 N N . THR A 1 191 ? 0.551 2.365 21.423 1.00 88.75 191 THR A N 1
ATOM 1430 C CA . THR A 1 191 ? 1.187 3.566 20.889 1.00 88.75 191 THR A CA 1
ATOM 1431 C C . THR A 1 191 ? 1.617 3.336 19.455 1.00 88.75 191 THR A C 1
ATOM 1433 O O . THR A 1 191 ? 2.157 2.276 19.136 1.00 88.75 191 THR A O 1
ATOM 1436 N N . GLY A 1 192 ? 1.391 4.357 18.645 1.00 85.00 192 GLY A N 1
ATOM 1437 C CA . GLY A 1 192 ? 1.828 4.499 17.274 1.00 85.00 192 GLY A CA 1
ATOM 1438 C C . GLY A 1 192 ? 3.242 5.054 17.121 1.00 85.00 192 GLY A C 1
ATOM 1439 O O . GLY A 1 192 ? 4.032 5.069 18.079 1.00 85.00 192 GLY A O 1
ATOM 1440 N N . SER A 1 193 ? 3.531 5.573 15.928 1.00 79.50 193 SER A N 1
ATOM 1441 C CA . SER A 1 193 ? 4.759 6.318 15.653 1.00 79.50 193 SER A CA 1
ATOM 1442 C C . SER A 1 193 ? 4.927 7.487 16.628 1.00 79.50 193 SER A C 1
ATOM 1444 O O . SER A 1 193 ? 3.972 8.072 17.156 1.00 79.50 193 SER A O 1
ATOM 1446 N N . ARG A 1 194 ? 6.189 7.807 16.941 1.00 78.69 194 ARG A N 1
ATOM 1447 C CA . ARG A 1 194 ? 6.567 8.906 17.856 1.00 78.69 194 ARG A CA 1
ATOM 1448 C C . ARG A 1 194 ? 5.925 8.809 19.256 1.00 78.69 194 ARG A C 1
ATOM 1450 O O . ARG A 1 194 ? 5.841 9.810 19.969 1.00 78.69 194 ARG A O 1
ATOM 1457 N N . GLY A 1 195 ? 5.479 7.615 19.657 1.00 82.62 195 GLY A N 1
ATOM 1458 C CA . GLY A 1 195 ? 4.916 7.327 20.979 1.00 82.62 195 GLY A CA 1
ATOM 1459 C C . GLY A 1 195 ? 3.495 7.850 21.214 1.00 82.62 195 GLY A C 1
ATOM 1460 O O . GLY A 1 195 ? 3.056 7.884 22.364 1.00 82.62 195 GLY A O 1
ATOM 1461 N N . GLN A 1 196 ? 2.776 8.270 20.169 1.00 83.56 196 GLN A N 1
ATOM 1462 C CA . GLN A 1 196 ? 1.418 8.805 20.313 1.00 83.56 196 GLN A CA 1
ATOM 1463 C C . GLN A 1 196 ? 0.388 7.691 20.561 1.00 83.56 196 GLN A C 1
ATOM 1465 O O . GLN A 1 196 ? 0.528 6.609 19.994 1.00 83.56 196 GLN A O 1
ATOM 1470 N N . PRO A 1 197 ? -0.668 7.906 21.370 1.00 87.38 197 PRO A N 1
ATOM 1471 C CA . PRO A 1 197 ? -1.752 6.934 21.505 1.00 87.38 197 PRO A CA 1
ATOM 1472 C C . PRO A 1 197 ? -2.443 6.666 20.160 1.00 87.38 197 PRO A C 1
ATOM 1474 O O . PRO A 1 197 ? -2.891 7.604 19.494 1.00 87.38 197 PRO A O 1
ATOM 1477 N N . SER A 1 198 ? -2.549 5.389 19.787 1.00 88.81 198 SER A N 1
ATOM 1478 C CA . SER A 1 198 ? -3.153 4.935 18.529 1.00 88.81 198 SER A CA 1
ATOM 1479 C C . SER A 1 198 ? -3.814 3.567 18.712 1.00 88.81 198 SER A C 1
ATOM 1481 O O . SER A 1 198 ? -3.354 2.749 19.514 1.00 88.81 198 SER A O 1
ATOM 1483 N N . LEU A 1 199 ? -4.902 3.317 17.976 1.00 92.44 199 LEU A N 1
ATOM 1484 C CA . LEU A 1 199 ? -5.501 1.982 17.875 1.00 92.44 199 LEU A CA 1
ATOM 1485 C C . LEU A 1 199 ? -4.809 1.101 16.823 1.00 92.44 199 LEU A C 1
ATOM 1487 O O . LEU A 1 199 ? -5.019 -0.106 16.833 1.00 92.44 199 LEU A O 1
ATOM 1491 N N . PHE A 1 200 ? -3.971 1.669 15.951 1.00 94.25 200 PHE A N 1
ATOM 1492 C CA . PHE A 1 200 ? -3.409 0.986 14.782 1.00 94.25 200 PHE A CA 1
ATOM 1493 C C . PHE A 1 200 ? -2.743 -0.358 15.124 1.00 94.25 200 PHE A C 1
ATOM 1495 O O . PHE A 1 200 ? -3.149 -1.406 14.630 1.00 94.25 200 PHE A O 1
ATOM 1502 N N . TYR A 1 201 ? -1.803 -0.362 16.074 1.00 94.44 201 TYR A N 1
ATOM 1503 C CA . TYR A 1 201 ? -1.086 -1.576 16.491 1.00 94.44 201 TYR A CA 1
ATOM 1504 C C . TYR A 1 201 ? -1.869 -2.495 17.441 1.00 94.44 201 TYR A C 1
ATOM 1506 O O . TYR A 1 201 ? -1.311 -3.443 17.998 1.00 94.44 201 TYR A O 1
ATOM 1514 N N . ARG A 1 202 ? -3.165 -2.237 17.647 1.00 95.00 202 ARG A N 1
ATOM 1515 C CA . ARG A 1 202 ? -4.090 -3.258 18.155 1.00 95.00 202 ARG A CA 1
ATOM 1516 C C . ARG A 1 202 ? -4.632 -4.134 17.039 1.00 95.00 202 ARG A C 1
ATOM 1518 O O . ARG A 1 202 ? -4.914 -5.298 17.291 1.00 95.00 202 ARG A O 1
ATOM 1525 N N . PHE A 1 203 ? -4.742 -3.581 15.835 1.00 96.44 203 PHE A N 1
ATOM 1526 C CA . PHE A 1 203 ? -5.224 -4.281 14.652 1.00 96.44 203 PHE A CA 1
ATOM 1527 C C . PHE A 1 203 ? -4.088 -4.916 13.852 1.00 96.44 203 PHE A C 1
ATOM 1529 O O . PHE A 1 203 ? -4.274 -6.005 13.321 1.00 96.44 203 PHE A O 1
ATOM 1536 N N . PHE A 1 204 ? -2.910 -4.284 13.806 1.00 96.56 204 PHE A N 1
ATOM 1537 C CA . PHE A 1 204 ? -1.803 -4.690 12.930 1.00 96.56 204 PHE A CA 1
ATOM 1538 C C . PHE A 1 204 ? -0.525 -5.022 13.704 1.00 96.56 204 PHE A C 1
ATOM 1540 O O . PHE A 1 204 ? -0.199 -4.374 14.698 1.00 96.56 204 PHE A O 1
ATOM 1547 N N . SER A 1 205 ? 0.188 -6.059 13.262 1.00 94.56 205 SER A N 1
ATOM 1548 C CA . SER A 1 205 ? 1.309 -6.681 13.974 1.00 94.56 205 SER A CA 1
ATOM 1549 C C . SER A 1 205 ? 2.566 -5.810 13.998 1.00 94.56 205 SER A C 1
ATOM 1551 O O . SER A 1 205 ? 3.326 -5.790 13.029 1.00 94.56 205 SER A O 1
ATOM 1553 N N . PRO A 1 206 ? 2.915 -5.167 15.122 1.00 90.06 206 PRO A N 1
ATOM 1554 C CA . PRO A 1 206 ? 4.081 -4.290 15.159 1.00 90.06 206 PRO A CA 1
ATOM 1555 C C . PRO A 1 206 ? 5.424 -5.008 14.930 1.00 90.06 206 PRO A C 1
ATOM 1557 O O . PRO A 1 206 ? 6.449 -4.355 14.767 1.00 90.06 206 PRO A O 1
ATOM 1560 N N . THR A 1 207 ? 5.456 -6.341 14.977 1.00 90.00 207 THR A N 1
ATOM 1561 C CA . THR A 1 207 ? 6.654 -7.147 14.705 1.00 90.00 207 THR A CA 1
ATOM 1562 C C . THR A 1 207 ? 6.810 -7.501 13.227 1.00 90.00 207 THR A C 1
ATOM 1564 O O . THR A 1 207 ? 7.884 -7.929 12.822 1.00 90.00 207 THR A O 1
ATOM 1567 N N . ALA A 1 208 ? 5.761 -7.352 12.410 1.00 89.81 208 ALA A N 1
ATOM 1568 C CA . ALA A 1 208 ? 5.803 -7.733 11.000 1.00 89.81 208 ALA A CA 1
ATOM 1569 C C . ALA A 1 208 ? 6.550 -6.706 10.131 1.00 89.81 208 ALA A C 1
ATOM 1571 O O . ALA A 1 208 ? 7.423 -7.095 9.348 1.00 89.81 208 ALA A O 1
ATOM 1572 N N . LEU A 1 209 ? 6.217 -5.418 10.277 1.00 84.88 209 LEU A N 1
ATOM 1573 C CA . LEU A 1 209 ? 6.855 -4.298 9.562 1.00 84.88 209 LEU A CA 1
ATOM 1574 C C . LEU A 1 209 ? 7.592 -3.324 10.502 1.00 84.88 209 LEU A C 1
ATOM 1576 O O . LEU A 1 209 ? 8.503 -2.631 10.079 1.00 84.88 209 LEU A O 1
ATOM 1580 N N . GLY A 1 210 ? 7.280 -3.327 11.802 1.00 85.75 210 GLY A N 1
ATOM 1581 C CA . GLY A 1 210 ? 7.896 -2.430 12.783 1.00 85.75 210 GLY A CA 1
ATOM 1582 C C . GLY A 1 210 ? 6.897 -1.453 13.405 1.00 85.75 210 GLY A C 1
ATOM 1583 O O . GLY A 1 210 ? 5.683 -1.630 13.301 1.00 85.75 210 GLY A O 1
ATOM 1584 N N . ARG A 1 211 ? 7.434 -0.447 14.113 1.00 84.81 211 ARG A N 1
ATOM 1585 C CA . ARG A 1 211 ? 6.670 0.613 14.809 1.00 84.81 211 ARG A CA 1
ATOM 1586 C C . ARG A 1 211 ? 7.173 2.029 14.505 1.00 84.81 211 ARG A C 1
ATOM 1588 O O . ARG A 1 211 ? 6.874 2.953 15.262 1.00 84.81 211 ARG A O 1
ATOM 1595 N N . TYR A 1 212 ? 8.017 2.179 13.487 1.00 81.00 212 TYR A N 1
ATOM 1596 C CA . TYR A 1 212 ? 8.659 3.456 13.181 1.00 81.00 212 TYR A CA 1
ATOM 1597 C C . TYR A 1 212 ? 7.650 4.429 12.575 1.00 81.00 212 TYR A C 1
ATOM 1599 O O . TYR A 1 212 ? 7.466 5.514 13.132 1.00 81.00 212 TYR A O 1
ATOM 1607 N N . ASP A 1 213 ? 6.939 3.989 11.536 1.00 83.62 213 ASP A N 1
ATOM 1608 C CA . ASP A 1 213 ? 5.837 4.713 10.917 1.00 83.62 213 ASP A CA 1
ATOM 1609 C C . ASP A 1 213 ? 4.677 3.746 10.619 1.00 83.62 213 ASP A C 1
ATOM 1611 O O . ASP A 1 213 ? 4.874 2.638 10.129 1.00 83.62 213 ASP A O 1
ATOM 1615 N N . GLU A 1 214 ? 3.440 4.134 10.926 1.00 88.31 214 GLU A N 1
ATOM 1616 C CA . GLU A 1 214 ? 2.263 3.427 10.406 1.00 88.31 214 GLU A CA 1
ATOM 1617 C C . GLU A 1 214 ? 2.176 3.508 8.868 1.00 88.31 214 GLU A C 1
ATOM 1619 O O . GLU A 1 214 ? 1.538 2.655 8.251 1.00 88.31 214 GLU A O 1
ATOM 1624 N N . GLY A 1 215 ? 2.852 4.498 8.270 1.00 86.25 215 GLY A N 1
ATOM 1625 C CA . GLY A 1 215 ? 3.128 4.665 6.841 1.00 86.25 215 GLY A CA 1
ATOM 1626 C C . GLY A 1 215 ? 3.598 3.401 6.136 1.00 86.25 215 GLY A C 1
ATOM 1627 O O . GLY A 1 215 ? 3.017 2.998 5.126 1.00 86.25 215 GLY A O 1
ATOM 1628 N N . ASP A 1 216 ? 4.571 2.722 6.752 1.00 87.25 216 ASP A N 1
ATOM 1629 C CA . ASP A 1 216 ? 5.233 1.528 6.215 1.00 87.25 216 ASP A CA 1
ATOM 1630 C C . ASP A 1 216 ? 4.220 0.454 5.765 1.00 87.25 216 ASP A C 1
ATOM 1632 O O . ASP A 1 216 ? 4.436 -0.285 4.803 1.00 87.25 216 ASP A O 1
ATOM 1636 N N . TRP A 1 217 ? 3.075 0.371 6.451 1.00 93.06 217 TRP A N 1
ATOM 1637 C CA . TRP A 1 217 ? 2.041 -0.615 6.167 1.00 93.06 217 TRP A CA 1
ATOM 1638 C C . TRP A 1 217 ? 1.280 -0.358 4.881 1.00 93.06 217 TRP A C 1
ATOM 1640 O O . TRP A 1 217 ? 1.107 -1.285 4.093 1.00 93.06 217 TRP A O 1
ATOM 1650 N N . TYR A 1 218 ? 0.768 0.853 4.665 1.00 92.62 218 TYR A N 1
ATOM 1651 C CA . TYR A 1 218 ? 0.019 1.092 3.435 1.00 92.62 218 TYR A CA 1
ATOM 1652 C C . TYR A 1 218 ? 0.971 1.220 2.236 1.00 92.62 218 TYR A C 1
ATOM 1654 O O . TYR A 1 218 ? 0.589 0.791 1.149 1.00 92.62 218 TYR A O 1
ATOM 1662 N N . HIS A 1 219 ? 2.230 1.647 2.424 1.00 92.25 219 HIS A N 1
ATOM 1663 C CA . HIS A 1 219 ? 3.240 1.597 1.354 1.00 92.25 219 HIS A CA 1
ATOM 1664 C C . HIS A 1 219 ? 3.591 0.158 0.960 1.00 92.25 219 HIS A C 1
ATOM 1666 O O . HIS A 1 219 ? 3.695 -0.149 -0.223 1.00 92.25 219 HIS A O 1
ATOM 1672 N N . TYR A 1 220 ? 3.671 -0.773 1.917 1.00 95.12 220 TYR A N 1
ATOM 1673 C CA . TYR A 1 220 ? 3.832 -2.196 1.601 1.00 95.12 220 TYR A CA 1
ATOM 1674 C C . TYR A 1 220 ? 2.759 -2.690 0.610 1.00 95.12 220 TYR A C 1
ATOM 1676 O O . TYR A 1 220 ? 3.067 -3.375 -0.366 1.00 95.12 220 TYR A O 1
ATOM 1684 N N . PHE A 1 221 ? 1.489 -2.333 0.827 1.00 97.25 221 PHE A N 1
ATOM 1685 C CA . PHE A 1 221 ? 0.392 -2.768 -0.047 1.00 97.25 221 PHE A CA 1
ATOM 1686 C C . PHE A 1 221 ? 0.294 -1.992 -1.356 1.00 97.25 221 PHE A C 1
ATOM 1688 O O . PHE A 1 221 ? -0.125 -2.562 -2.364 1.00 97.25 221 PHE A O 1
ATOM 1695 N N . LEU A 1 222 ? 0.715 -0.730 -1.361 1.00 95.62 222 LEU A N 1
ATOM 1696 C CA . LEU A 1 222 ? 0.931 0.043 -2.578 1.00 95.62 222 LEU A CA 1
ATOM 1697 C C . LEU A 1 222 ? 1.922 -0.674 -3.491 1.00 95.62 222 LEU A C 1
ATOM 1699 O O . LEU A 1 222 ? 1.590 -0.958 -4.642 1.00 95.62 222 LEU A O 1
ATOM 1703 N N . GLU A 1 223 ? 3.093 -1.035 -2.966 1.00 97.06 223 GLU A N 1
ATOM 1704 C CA . GLU A 1 223 ? 4.145 -1.670 -3.762 1.00 97.06 223 GLU A CA 1
ATOM 1705 C C . GLU A 1 223 ? 3.772 -3.088 -4.185 1.00 97.06 223 GLU A C 1
ATOM 1707 O O . GLU A 1 223 ? 4.090 -3.538 -5.289 1.00 97.06 223 GLU A O 1
ATOM 1712 N N . ALA A 1 224 ? 3.011 -3.790 -3.347 1.00 98.06 224 ALA A N 1
ATOM 1713 C CA . ALA A 1 224 ? 2.412 -5.055 -3.736 1.00 98.06 224 ALA A CA 1
ATOM 1714 C C . ALA A 1 224 ? 1.422 -4.881 -4.899 1.00 98.06 224 ALA A C 1
ATOM 1716 O O . ALA A 1 224 ? 1.455 -5.660 -5.856 1.00 98.06 224 ALA A O 1
ATOM 1717 N N . ALA A 1 225 ? 0.547 -3.872 -4.852 1.00 97.94 225 ALA A N 1
ATOM 1718 C CA . ALA A 1 225 ? -0.436 -3.626 -5.902 1.00 97.94 225 ALA A CA 1
ATOM 1719 C C . ALA A 1 225 ? 0.244 -3.274 -7.234 1.00 97.94 225 ALA A C 1
ATOM 1721 O O . ALA A 1 225 ? -0.086 -3.864 -8.266 1.00 97.94 225 ALA A O 1
ATOM 1722 N N . THR A 1 226 ? 1.216 -2.362 -7.225 1.00 95.62 226 THR A N 1
ATOM 1723 C CA . THR A 1 226 ? 1.938 -1.911 -8.429 1.00 95.62 226 THR A CA 1
ATOM 1724 C C . THR A 1 226 ? 2.691 -3.071 -9.078 1.00 95.62 226 THR A C 1
ATOM 1726 O O . THR A 1 226 ? 2.526 -3.333 -10.277 1.00 95.62 226 THR A O 1
ATOM 1729 N N . ALA A 1 227 ? 3.418 -3.856 -8.279 1.00 97.31 227 ALA A N 1
ATOM 1730 C CA . ALA A 1 227 ? 4.115 -5.045 -8.746 1.00 97.31 227 ALA A CA 1
ATOM 1731 C C . ALA A 1 227 ? 3.149 -6.088 -9.330 1.00 97.31 227 ALA A C 1
ATOM 1733 O O . ALA A 1 227 ? 3.384 -6.587 -10.433 1.00 97.31 227 ALA A O 1
ATOM 1734 N N . TYR A 1 228 ? 2.034 -6.376 -8.649 1.00 97.94 228 TYR A N 1
ATOM 1735 C CA . TYR A 1 228 ? 1.026 -7.335 -9.112 1.00 97.94 228 TYR A CA 1
ATOM 1736 C C . TYR A 1 228 ? 0.381 -6.912 -10.441 1.00 97.94 228 TYR A C 1
ATOM 1738 O O . TYR A 1 228 ? 0.344 -7.691 -11.402 1.00 97.94 228 TYR A O 1
ATOM 1746 N N . TYR A 1 229 ? -0.121 -5.677 -10.538 1.00 96.25 229 TYR A N 1
ATOM 1747 C CA . TYR A 1 229 ? -0.793 -5.195 -11.750 1.00 96.25 229 TYR A CA 1
ATOM 1748 C C . TYR A 1 229 ? 0.169 -5.099 -12.938 1.00 96.25 229 TYR A C 1
ATOM 1750 O O . TYR A 1 229 ? -0.207 -5.454 -14.062 1.00 96.25 229 TYR A O 1
ATOM 1758 N N . GLY A 1 230 ? 1.418 -4.687 -12.701 1.00 94.50 230 GLY A N 1
ATOM 1759 C CA . GLY A 1 230 ? 2.464 -4.697 -13.721 1.00 94.50 230 GLY A CA 1
ATOM 1760 C C . GLY A 1 230 ? 2.806 -6.115 -14.194 1.00 94.50 230 GLY A C 1
ATOM 1761 O O . GLY A 1 230 ? 2.793 -6.385 -15.398 1.00 94.50 230 GLY A O 1
ATOM 1762 N N . ALA A 1 231 ? 3.019 -7.049 -13.262 1.00 96.12 231 ALA A N 1
ATOM 1763 C CA . ALA A 1 231 ? 3.406 -8.430 -13.558 1.00 96.12 231 ALA A CA 1
ATOM 1764 C C . ALA A 1 231 ? 2.322 -9.250 -14.265 1.00 96.12 231 ALA A C 1
ATOM 1766 O O . ALA A 1 231 ? 2.623 -10.130 -15.074 1.00 96.12 231 ALA A O 1
ATOM 1767 N N . THR A 1 232 ? 1.054 -8.945 -14.003 1.00 95.69 232 THR A N 1
ATOM 1768 C CA . THR A 1 232 ? -0.088 -9.606 -14.651 1.00 95.69 232 THR A CA 1
ATOM 1769 C C . THR A 1 232 ? -0.485 -8.967 -15.986 1.00 95.69 232 THR A C 1
ATOM 1771 O O . THR A 1 232 ? -1.373 -9.478 -16.668 1.00 95.69 232 THR A O 1
ATOM 1774 N N . GLY A 1 233 ? 0.139 -7.849 -16.386 1.00 89.81 233 GLY A N 1
ATOM 1775 C CA . GLY A 1 233 ? -0.263 -7.085 -17.577 1.00 89.81 233 GLY A CA 1
ATOM 1776 C C . GLY A 1 233 ? -1.651 -6.437 -17.451 1.00 89.81 233 GLY A C 1
ATOM 1777 O O . GLY A 1 233 ? -2.289 -6.086 -18.453 1.00 89.81 233 GLY A O 1
ATOM 1778 N N . ARG A 1 234 ? -2.144 -6.307 -16.215 1.00 92.44 234 ARG A N 1
ATOM 1779 C CA . ARG A 1 234 ? -3.417 -5.661 -15.869 1.00 92.44 234 ARG A CA 1
ATOM 1780 C C . ARG A 1 234 ? -3.259 -4.160 -15.611 1.00 92.44 234 ARG A C 1
ATOM 1782 O O . ARG A 1 234 ? -4.264 -3.478 -15.448 1.00 92.44 234 ARG A O 1
ATOM 1789 N N . ALA A 1 235 ? -2.032 -3.647 -15.631 1.00 88.81 235 ALA A N 1
ATOM 1790 C CA . ALA A 1 235 ? -1.748 -2.224 -15.736 1.00 88.81 235 ALA A CA 1
ATOM 1791 C C . ALA A 1 235 ? -1.724 -1.778 -17.207 1.00 88.81 235 ALA A C 1
ATOM 1793 O O . ALA A 1 235 ? -0.974 -2.317 -18.025 1.00 88.81 235 ALA A O 1
ATOM 1794 N N . ASP A 1 236 ? -2.528 -0.775 -17.537 1.00 83.69 236 ASP A N 1
ATOM 1795 C CA . ASP A 1 236 ? -2.327 0.049 -18.723 1.00 83.69 236 ASP A CA 1
ATOM 1796 C C . ASP A 1 236 ? -1.313 1.140 -18.375 1.00 83.69 236 ASP A C 1
ATOM 1798 O O . ASP A 1 236 ? -1.428 1.761 -17.324 1.00 83.69 236 ASP A O 1
ATOM 1802 N N . THR A 1 237 ? -0.342 1.427 -19.245 1.00 67.75 237 THR A N 1
ATOM 1803 C CA . THR A 1 237 ? 0.699 2.445 -18.970 1.00 67.75 237 THR A CA 1
ATOM 1804 C C . THR A 1 237 ? 0.141 3.862 -18.788 1.00 67.75 237 THR A C 1
ATOM 1806 O O . THR A 1 237 ? 0.897 4.774 -18.496 1.00 67.75 237 THR A O 1
ATOM 1809 N N . GLY A 1 238 ? -1.165 4.065 -18.998 1.00 55.75 238 GLY A N 1
ATOM 1810 C CA . GLY A 1 238 ? -1.732 5.376 -19.278 1.00 55.75 238 GLY A CA 1
ATOM 1811 C C . GLY A 1 238 ? -1.293 5.834 -20.671 1.00 55.75 238 GLY A C 1
ATOM 1812 O O . GLY A 1 238 ? -0.186 5.555 -21.134 1.00 55.75 238 GLY A O 1
ATOM 1813 N N . GLY A 1 239 ? -2.186 6.474 -21.421 1.00 45.72 239 GLY A N 1
ATOM 1814 C CA . GLY A 1 239 ? -1.743 7.234 -22.589 1.00 45.72 239 GLY A CA 1
ATOM 1815 C C . GLY A 1 239 ? -1.055 8.512 -22.103 1.00 45.72 239 GLY A C 1
ATOM 1816 O O . GLY A 1 239 ? -1.476 9.037 -21.072 1.00 45.72 239 GLY A O 1
ATOM 1817 N N . PRO A 1 240 ? -0.060 9.061 -22.825 1.00 39.47 240 PRO A N 1
ATOM 1818 C CA . PRO A 1 240 ? 0.424 10.397 -22.522 1.00 39.47 240 PRO A CA 1
ATOM 1819 C C . PRO A 1 240 ? -0.761 11.350 -22.675 1.00 39.47 240 PRO A C 1
ATOM 1821 O O . PRO A 1 240 ? -1.253 11.578 -23.785 1.00 39.47 240 PRO A O 1
ATOM 1824 N N . GLY A 1 241 ? -1.261 11.874 -21.562 1.00 43.22 241 GLY A N 1
ATOM 1825 C CA . GLY A 1 241 ? -2.147 13.018 -21.631 1.00 43.22 241 GLY A CA 1
ATOM 1826 C C . GLY A 1 241 ? -1.387 14.174 -22.294 1.00 43.22 241 GLY A C 1
ATOM 1827 O O . GLY A 1 241 ? -0.160 14.281 -22.225 1.00 43.22 241 GLY A O 1
ATOM 1828 N N . LEU A 1 242 ? -2.104 15.022 -23.019 1.00 36.78 242 LEU A N 1
ATOM 1829 C CA . LEU A 1 242 ? -1.533 16.209 -23.648 1.00 36.78 242 LEU A CA 1
ATOM 1830 C C . LEU A 1 242 ? -1.892 17.420 -22.771 1.00 36.78 242 LEU A C 1
ATOM 1832 O O . LEU A 1 242 ? -2.848 18.128 -23.079 1.00 36.78 242 LEU A O 1
ATOM 1836 N N . GLY A 1 243 ? -1.163 17.648 -21.671 1.00 41.28 243 GLY A N 1
ATOM 1837 C CA . GLY A 1 243 ? -1.435 18.744 -20.730 1.00 41.28 243 GLY A CA 1
ATOM 1838 C C . GLY A 1 243 ? -0.277 19.094 -19.782 1.00 41.28 243 GLY A C 1
ATOM 1839 O O . GLY A 1 243 ? 0.647 18.316 -19.587 1.00 41.28 243 GLY A O 1
ATOM 1840 N N . PHE A 1 244 ? -0.315 20.307 -19.215 1.00 44.53 244 PHE A N 1
ATOM 1841 C CA . PHE A 1 244 ? 0.562 20.788 -18.130 1.00 44.53 244 PHE A CA 1
ATOM 1842 C C . PHE A 1 244 ? -0.227 20.784 -16.806 1.00 44.53 244 PHE A C 1
ATOM 1844 O O . PHE A 1 244 ? -0.399 21.826 -16.175 1.00 44.53 244 PHE A O 1
ATOM 1851 N N . ASP A 1 245 ? -0.775 19.636 -16.420 1.00 58.84 245 ASP A N 1
ATOM 1852 C CA . ASP A 1 245 ? -1.418 19.461 -15.113 1.00 58.84 245 ASP A CA 1
ATOM 1853 C C . ASP A 1 245 ? -0.642 18.433 -14.266 1.00 58.84 245 ASP A C 1
ATOM 1855 O O . ASP A 1 245 ? 0.243 17.733 -14.772 1.00 58.84 245 ASP A O 1
ATOM 1859 N N . TYR A 1 246 ? -0.939 18.398 -12.965 1.00 55.91 246 TYR A N 1
ATOM 1860 C CA . TYR A 1 246 ? -0.311 17.534 -11.959 1.00 55.91 246 TYR A CA 1
ATOM 1861 C C . TYR A 1 246 ? -0.156 16.078 -12.438 1.00 55.91 246 TYR A C 1
ATOM 1863 O O . TYR A 1 246 ? 0.902 15.465 -12.265 1.00 55.91 246 TYR A O 1
ATOM 1871 N N . TYR A 1 247 ? -1.178 15.564 -13.130 1.00 59.06 247 TYR A N 1
ATOM 1872 C CA . TYR A 1 247 ? -1.251 14.198 -13.646 1.00 59.06 247 TYR A CA 1
ATOM 1873 C C . TYR A 1 247 ? -0.054 13.847 -14.540 1.00 59.06 247 TYR A C 1
ATOM 1875 O O . TYR A 1 247 ? 0.478 12.738 -14.504 1.00 59.06 247 TYR A O 1
ATOM 1883 N N . HIS A 1 248 ? 0.417 14.820 -15.317 1.00 62.75 248 HIS A N 1
ATOM 1884 C CA . HIS A 1 248 ? 1.511 14.644 -16.268 1.00 62.75 248 HIS A CA 1
ATOM 1885 C C . HIS A 1 248 ? 2.880 14.752 -15.613 1.00 62.75 248 HIS A C 1
ATOM 1887 O O . HIS A 1 248 ? 3.833 14.134 -16.078 1.00 62.75 248 HIS A O 1
ATOM 1893 N N . VAL A 1 249 ? 2.992 15.555 -14.554 1.00 61.47 249 VAL A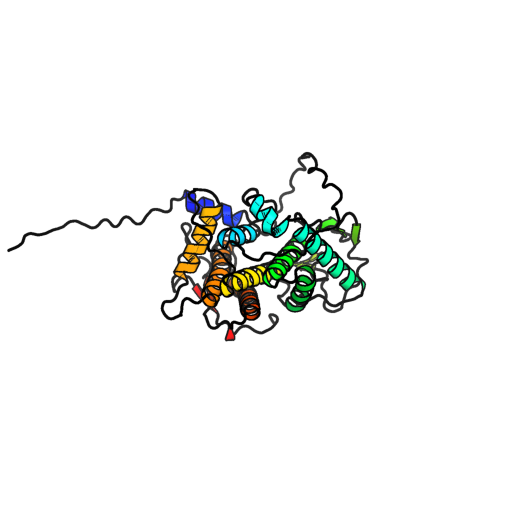 N 1
ATOM 1894 C CA . VAL A 1 249 ? 4.257 15.759 -13.846 1.00 61.47 249 VAL A CA 1
ATOM 1895 C C . VAL A 1 249 ? 4.610 14.508 -13.050 1.00 61.47 249 VAL A C 1
ATOM 1897 O O . VAL A 1 249 ? 5.728 14.014 -13.176 1.00 61.47 249 VAL A O 1
ATOM 1900 N N . VAL A 1 250 ? 3.650 13.951 -12.307 1.00 65.75 250 VAL A N 1
ATOM 1901 C CA . VAL A 1 250 ? 3.853 12.696 -11.569 1.00 65.75 250 VAL A CA 1
ATOM 1902 C C . VAL A 1 250 ? 3.953 11.512 -12.523 1.00 65.75 250 VAL A C 1
ATOM 1904 O O . VAL A 1 250 ? 4.918 10.758 -12.442 1.00 65.75 250 VAL A O 1
ATOM 1907 N N . GLY A 1 251 ? 3.026 11.384 -13.481 1.00 64.62 251 GLY A N 1
ATOM 1908 C CA . GLY A 1 251 ? 3.068 10.309 -14.475 1.00 64.62 251 GLY A CA 1
ATOM 1909 C C . GLY A 1 251 ? 4.370 10.292 -15.276 1.00 64.62 251 GLY A C 1
ATOM 1910 O O . GLY A 1 251 ? 5.017 9.256 -15.379 1.00 64.62 251 GLY A O 1
ATOM 1911 N N . GLY A 1 252 ? 4.801 11.456 -15.771 1.00 70.38 252 GLY A N 1
ATOM 1912 C CA . GLY A 1 252 ? 6.055 11.594 -16.506 1.00 70.38 252 GLY A CA 1
ATOM 1913 C C . GLY A 1 252 ? 7.284 11.276 -15.657 1.00 70.38 252 GLY A C 1
ATOM 1914 O O . GLY A 1 252 ? 8.178 10.591 -16.138 1.00 70.38 252 GLY A O 1
ATOM 1915 N N . ALA A 1 253 ? 7.322 11.706 -14.391 1.00 74.88 253 ALA A N 1
ATOM 1916 C CA . ALA A 1 253 ? 8.430 11.384 -13.492 1.00 74.88 253 ALA A CA 1
ATOM 1917 C C . ALA A 1 253 ? 8.521 9.878 -13.202 1.00 74.88 253 ALA A C 1
ATOM 1919 O O . ALA A 1 253 ? 9.614 9.315 -13.239 1.00 74.88 253 ALA A O 1
ATOM 1920 N N . VAL A 1 254 ? 7.387 9.220 -12.952 1.00 81.69 254 VAL A N 1
ATOM 1921 C CA . VAL A 1 254 ? 7.329 7.770 -12.724 1.00 81.69 254 VAL A CA 1
ATOM 1922 C C . VAL A 1 254 ? 7.766 7.013 -13.976 1.00 81.69 254 VAL A C 1
ATOM 1924 O O . VAL A 1 254 ? 8.662 6.175 -13.896 1.00 81.69 254 VAL A O 1
ATOM 1927 N N . ASP A 1 255 ? 7.209 7.342 -15.142 1.00 80.69 255 ASP A N 1
ATOM 1928 C CA . ASP A 1 255 ? 7.558 6.689 -16.406 1.00 80.69 255 ASP A CA 1
ATOM 1929 C C . ASP A 1 255 ? 9.035 6.894 -16.772 1.00 80.69 255 ASP A C 1
ATOM 1931 O O . ASP A 1 255 ? 9.714 5.951 -17.196 1.00 80.69 255 ASP A O 1
ATOM 1935 N N . ASP A 1 256 ? 9.562 8.105 -16.584 1.00 81.25 256 ASP A N 1
ATOM 1936 C CA . ASP A 1 256 ? 10.973 8.410 -16.814 1.00 81.25 256 ASP A CA 1
ATOM 1937 C C . ASP A 1 256 ? 11.870 7.608 -15.862 1.00 81.25 256 ASP A C 1
ATOM 1939 O O . ASP A 1 256 ? 12.862 7.029 -16.311 1.00 81.25 256 ASP A O 1
ATOM 1943 N N . THR A 1 257 ? 11.530 7.508 -14.575 1.00 85.38 257 THR A N 1
ATOM 1944 C CA . THR A 1 257 ? 12.282 6.696 -13.603 1.00 85.38 257 THR A CA 1
ATOM 1945 C C . THR A 1 257 ? 12.227 5.209 -13.955 1.00 85.38 257 THR A C 1
ATOM 1947 O O . THR A 1 257 ? 13.274 4.565 -14.020 1.00 85.38 257 THR A O 1
ATOM 1950 N N . ILE A 1 258 ? 11.053 4.665 -14.295 1.00 87.88 258 ILE A N 1
ATOM 1951 C CA . ILE A 1 258 ? 10.896 3.273 -14.756 1.00 87.88 258 ILE A CA 1
ATOM 1952 C C . ILE A 1 258 ? 11.810 2.991 -15.952 1.00 87.88 258 ILE A C 1
ATOM 1954 O O . ILE A 1 258 ? 12.444 1.932 -16.028 1.00 87.88 258 ILE A O 1
ATOM 1958 N N . ASN A 1 259 ? 11.870 3.919 -16.908 1.00 86.75 259 ASN A N 1
ATOM 1959 C CA . ASN A 1 259 ? 12.697 3.785 -18.102 1.00 86.75 259 ASN A CA 1
ATOM 1960 C C . ASN A 1 259 ? 14.194 3.875 -17.792 1.00 86.75 259 ASN A C 1
ATOM 1962 O O . ASN A 1 259 ? 14.965 3.120 -18.381 1.00 86.75 259 ASN A O 1
ATOM 1966 N N . GLN A 1 260 ? 14.609 4.742 -16.867 1.00 88.12 260 GLN A N 1
ATOM 1967 C CA . GLN A 1 260 ? 16.008 4.848 -16.438 1.00 88.12 260 GLN A CA 1
ATOM 1968 C C . GLN A 1 260 ? 16.471 3.617 -15.645 1.00 88.12 260 GLN A C 1
ATOM 1970 O O . GLN A 1 260 ? 17.605 3.180 -15.808 1.00 88.12 260 GLN A O 1
ATOM 1975 N N . MET A 1 261 ? 15.581 2.995 -14.866 1.00 90.56 261 MET A N 1
ATOM 1976 C CA . MET A 1 261 ? 15.849 1.737 -14.154 1.00 90.56 261 MET A CA 1
ATOM 1977 C C . MET A 1 261 ? 15.979 0.517 -15.078 1.00 90.56 261 MET A C 1
ATOM 1979 O O . MET A 1 261 ? 16.272 -0.587 -14.621 1.00 90.56 261 MET A O 1
ATOM 1983 N N . ARG A 1 262 ? 15.724 0.667 -16.381 1.00 90.69 262 ARG A N 1
ATOM 1984 C CA . ARG A 1 262 ? 15.794 -0.441 -17.330 1.00 90.69 262 ARG A CA 1
ATOM 1985 C C . ARG A 1 262 ? 17.244 -0.839 -17.608 1.00 90.69 262 ARG A C 1
ATOM 1987 O O . ARG A 1 262 ? 17.922 -0.223 -18.424 1.00 90.69 262 ARG A O 1
ATOM 1994 N N . ASP A 1 263 ? 17.665 -1.962 -17.046 1.00 88.12 263 ASP A N 1
ATOM 1995 C CA . ASP A 1 263 ? 18.900 -2.633 -17.463 1.00 88.12 263 ASP A CA 1
ATOM 1996 C C . ASP A 1 263 ? 18.713 -3.448 -18.762 1.00 88.12 263 ASP A C 1
ATOM 1998 O O . ASP A 1 263 ? 17.762 -4.219 -18.910 1.00 88.12 263 ASP A O 1
ATOM 2002 N N . SER A 1 264 ? 19.647 -3.294 -19.705 1.00 86.75 264 SER A N 1
ATOM 2003 C CA . SER A 1 264 ? 19.726 -4.077 -20.949 1.00 86.75 264 SER A CA 1
ATOM 2004 C C . SER A 1 264 ? 20.105 -5.551 -20.748 1.00 86.75 264 SER A C 1
ATOM 2006 O O . SER A 1 264 ? 19.932 -6.351 -21.668 1.00 86.75 264 SER A O 1
ATOM 2008 N N . GLY A 1 265 ? 20.629 -5.906 -19.572 1.00 90.75 265 GLY A N 1
ATOM 2009 C CA . GLY A 1 265 ? 20.970 -7.270 -19.175 1.00 90.75 265 GLY A CA 1
ATOM 2010 C C . GLY A 1 265 ? 19.766 -8.132 -18.789 1.00 90.75 265 GLY A C 1
ATOM 2011 O O . GLY A 1 265 ? 19.909 -9.353 -18.734 1.00 90.75 265 GLY A O 1
ATOM 2012 N N . TYR A 1 266 ? 18.591 -7.532 -18.574 1.00 90.88 266 TYR A N 1
ATOM 2013 C CA . TYR A 1 266 ? 17.363 -8.244 -18.217 1.00 90.88 266 TYR A CA 1
ATOM 2014 C C . TYR A 1 266 ? 16.341 -8.219 -19.356 1.00 90.88 266 TYR A C 1
ATOM 2016 O O . TYR A 1 266 ? 16.201 -7.238 -20.092 1.00 90.88 266 TYR A O 1
ATOM 2024 N N . GLU A 1 267 ? 15.598 -9.316 -19.498 1.00 91.19 267 GLU A N 1
ATOM 2025 C CA . GLU A 1 267 ? 14.473 -9.373 -20.425 1.00 91.19 267 GLU A CA 1
ATOM 2026 C C . GLU A 1 267 ? 13.334 -8.463 -19.938 1.00 91.19 267 GLU A C 1
ATOM 2028 O O . GLU A 1 267 ? 12.983 -8.446 -18.760 1.00 91.19 267 GLU A O 1
ATOM 2033 N N . ASP A 1 268 ? 12.730 -7.705 -20.856 1.00 90.38 268 ASP A N 1
ATOM 2034 C CA . ASP A 1 268 ? 11.643 -6.766 -20.553 1.00 90.38 268 ASP A CA 1
ATOM 2035 C C . ASP A 1 268 ? 10.289 -7.485 -20.415 1.00 90.38 268 ASP A C 1
ATOM 2037 O O . ASP A 1 268 ? 9.378 -7.320 -21.233 1.00 90.38 268 ASP A O 1
ATOM 2041 N N . THR A 1 269 ? 10.191 -8.325 -19.385 1.00 92.56 269 THR A N 1
ATOM 2042 C CA . THR A 1 269 ? 8.999 -9.104 -19.036 1.00 92.56 269 THR A CA 1
ATOM 2043 C C . THR A 1 269 ? 7.971 -8.253 -18.274 1.00 92.56 269 THR A C 1
ATOM 2045 O O . THR A 1 269 ? 8.332 -7.238 -17.670 1.00 92.56 269 THR A O 1
ATOM 2048 N N . PRO A 1 270 ? 6.682 -8.650 -18.241 1.00 91.88 270 PRO A N 1
ATOM 2049 C CA . PRO A 1 270 ? 5.688 -8.005 -17.379 1.00 91.88 270 PRO A CA 1
ATOM 2050 C C . PRO A 1 270 ? 6.114 -7.949 -15.907 1.00 91.88 270 PRO A C 1
ATOM 2052 O O . PRO A 1 270 ? 5.973 -6.908 -15.274 1.00 91.88 270 PRO A O 1
ATOM 2055 N N . ALA A 1 271 ? 6.695 -9.031 -15.377 1.00 94.56 271 ALA A N 1
ATOM 2056 C CA . ALA A 1 271 ? 7.179 -9.088 -13.999 1.00 94.56 271 ALA A CA 1
ATOM 2057 C C . ALA A 1 271 ? 8.264 -8.039 -13.725 1.00 94.56 271 ALA A C 1
ATOM 2059 O O . ALA A 1 271 ? 8.153 -7.274 -12.769 1.00 94.56 271 ALA A O 1
ATOM 2060 N N . TYR A 1 272 ? 9.245 -7.914 -14.623 1.00 95.25 272 TYR A N 1
ATOM 2061 C CA . TYR A 1 272 ? 10.286 -6.897 -14.496 1.00 95.25 272 TYR A CA 1
ATOM 2062 C C . TYR A 1 272 ? 9.741 -5.466 -14.643 1.00 95.25 272 TYR A C 1
ATOM 2064 O O . TYR A 1 272 ? 10.244 -4.530 -14.024 1.00 95.25 272 TYR A O 1
ATOM 2072 N N . ARG A 1 273 ? 8.689 -5.263 -15.446 1.00 92.75 273 ARG A N 1
ATOM 2073 C CA . ARG A 1 273 ? 7.995 -3.966 -15.530 1.00 92.75 273 ARG A CA 1
ATOM 2074 C C . ARG A 1 273 ? 7.269 -3.625 -14.233 1.00 92.75 273 ARG A C 1
ATOM 2076 O O . ARG A 1 273 ? 7.416 -2.503 -13.768 1.00 92.75 273 ARG A O 1
ATOM 2083 N N . GLY A 1 274 ? 6.545 -4.580 -13.645 1.00 94.50 274 GLY A N 1
ATOM 2084 C CA . GLY A 1 274 ? 5.911 -4.413 -12.335 1.00 94.50 274 GLY A CA 1
ATOM 2085 C C . GLY A 1 274 ? 6.930 -4.110 -11.239 1.00 94.50 274 GLY A C 1
ATOM 2086 O O . GLY A 1 274 ? 6.742 -3.164 -10.483 1.00 94.50 274 GLY A O 1
ATOM 2087 N N . TRP A 1 275 ? 8.054 -4.833 -11.227 1.00 96.88 275 TRP A N 1
ATOM 2088 C CA . TRP A 1 275 ? 9.175 -4.573 -10.319 1.00 96.88 275 TRP A CA 1
ATOM 2089 C C . TRP A 1 275 ? 9.723 -3.151 -10.453 1.00 96.88 275 TRP A C 1
ATOM 2091 O O . TRP A 1 275 ? 9.867 -2.447 -9.460 1.00 96.88 275 TRP A O 1
ATOM 2101 N N . ARG A 1 276 ? 10.010 -2.705 -11.684 1.00 95.00 276 ARG A N 1
ATOM 2102 C CA . ARG A 1 276 ? 10.517 -1.348 -11.931 1.00 95.00 276 ARG A CA 1
ATOM 2103 C C . ARG A 1 276 ? 9.499 -0.270 -11.594 1.00 95.00 276 ARG A C 1
ATOM 2105 O O . ARG A 1 276 ? 9.912 0.795 -11.163 1.00 95.00 276 ARG A O 1
ATOM 2112 N N . TRP A 1 277 ? 8.208 -0.519 -11.798 1.00 94.25 277 TRP A N 1
ATOM 2113 C CA . TRP A 1 277 ? 7.170 0.431 -11.409 1.00 94.25 277 TRP A CA 1
ATOM 2114 C C . TRP A 1 277 ? 7.129 0.618 -9.895 1.00 94.25 277 TRP A C 1
ATOM 2116 O O . TRP A 1 277 ? 7.213 1.756 -9.441 1.00 94.25 277 TRP A O 1
ATOM 2126 N N . ALA A 1 278 ? 7.101 -0.477 -9.135 1.00 96.00 278 ALA A N 1
ATOM 2127 C CA . ALA A 1 278 ? 7.161 -0.419 -7.680 1.00 96.00 278 ALA A CA 1
ATOM 2128 C C . ALA A 1 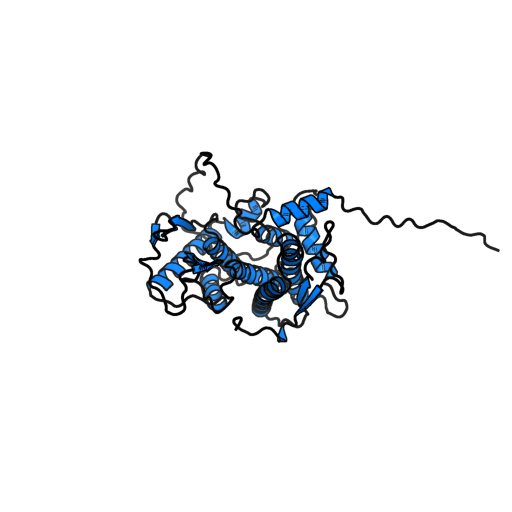278 ? 8.436 0.302 -7.196 1.00 96.00 278 ALA A C 1
ATOM 2130 O O . ALA A 1 278 ? 8.398 1.325 -6.521 1.00 96.00 278 ALA A O 1
ATOM 2131 N N . ASN A 1 279 ? 9.596 -0.146 -7.683 1.00 95.06 279 ASN A N 1
ATOM 2132 C CA . ASN A 1 279 ? 10.889 0.454 -7.357 1.00 95.06 279 ASN A CA 1
ATOM 2133 C C . ASN A 1 279 ? 10.950 1.949 -7.721 1.00 95.06 279 ASN A C 1
ATOM 2135 O O . ASN A 1 279 ? 11.505 2.740 -6.970 1.00 95.06 279 ASN A O 1
ATOM 2139 N N . ALA A 1 280 ? 10.346 2.375 -8.834 1.00 91.44 280 ALA A N 1
ATOM 2140 C CA . ALA A 1 280 ? 10.307 3.783 -9.215 1.00 91.44 280 ALA A CA 1
ATOM 2141 C C . ALA A 1 280 ? 9.515 4.650 -8.228 1.00 91.44 280 ALA A C 1
ATOM 2143 O O . ALA A 1 280 ? 9.942 5.773 -7.965 1.00 91.44 280 ALA A O 1
ATOM 2144 N N . LEU A 1 281 ? 8.398 4.156 -7.683 1.00 89.25 281 LEU A N 1
ATOM 2145 C CA . LEU A 1 281 ? 7.606 4.890 -6.692 1.00 89.25 281 LEU A CA 1
ATOM 2146 C C . LEU A 1 281 ? 8.386 5.049 -5.388 1.00 89.25 281 LEU A C 1
ATOM 2148 O O . LEU A 1 281 ? 8.645 6.185 -4.990 1.00 89.25 281 LEU A O 1
ATOM 2152 N N . SER A 1 282 ? 8.883 3.943 -4.828 1.00 90.38 282 SER A N 1
ATOM 2153 C CA . SER A 1 282 ? 9.780 3.973 -3.670 1.00 90.38 282 SER A CA 1
ATOM 2154 C C . SER A 1 282 ? 10.999 4.866 -3.896 1.00 90.38 282 SER A C 1
ATOM 2156 O O . SER A 1 282 ? 11.380 5.623 -3.012 1.00 90.38 282 SER A O 1
ATOM 2158 N N . PHE A 1 283 ? 11.644 4.797 -5.060 1.00 88.69 283 PHE A N 1
ATOM 2159 C CA . PHE A 1 283 ? 12.842 5.589 -5.327 1.00 88.69 283 PHE A CA 1
ATOM 2160 C C . PHE A 1 283 ? 12.536 7.081 -5.358 1.00 88.69 283 PHE A C 1
ATOM 2162 O O . PHE A 1 283 ? 13.308 7.878 -4.832 1.00 88.69 283 PHE A O 1
ATOM 2169 N N . LEU A 1 284 ? 11.437 7.474 -6.002 1.00 83.81 284 LEU A N 1
ATOM 2170 C CA . LEU A 1 284 ? 11.033 8.873 -6.072 1.00 83.81 284 LEU A CA 1
ATOM 2171 C C . LEU A 1 284 ? 10.696 9.403 -4.677 1.00 83.81 284 LEU A C 1
ATOM 2173 O O . LEU A 1 284 ? 11.201 10.461 -4.312 1.00 83.81 284 LEU A O 1
ATOM 2177 N N . GLU A 1 285 ? 9.924 8.661 -3.886 1.00 79.62 285 GLU A N 1
ATOM 2178 C CA . GLU A 1 285 ? 9.604 9.025 -2.502 1.00 79.62 285 GLU A CA 1
ATOM 2179 C C . GLU A 1 285 ? 10.876 9.319 -1.694 1.00 79.62 285 GLU A C 1
ATOM 2181 O O . GLU A 1 285 ? 11.091 10.438 -1.226 1.00 79.62 285 GLU A O 1
ATOM 2186 N N . GLU A 1 286 ? 11.789 8.358 -1.647 1.00 79.25 286 GLU A N 1
ATOM 2187 C CA . GLU A 1 286 ? 13.010 8.434 -0.847 1.00 79.25 286 GLU A CA 1
ATOM 2188 C C . GLU A 1 286 ? 13.973 9.529 -1.323 1.00 79.25 286 GLU A C 1
ATOM 2190 O O . GLU A 1 286 ? 14.602 10.240 -0.532 1.00 79.25 286 GLU A O 1
ATOM 2195 N N . ALA A 1 287 ? 14.079 9.703 -2.643 1.00 77.81 287 ALA A N 1
ATOM 2196 C CA . ALA A 1 287 ? 14.963 10.684 -3.257 1.00 77.81 287 ALA A CA 1
ATOM 2197 C C . ALA A 1 287 ? 14.553 12.114 -2.882 1.00 77.81 287 ALA A C 1
ATOM 2199 O O . ALA A 1 287 ? 15.419 12.956 -2.615 1.00 77.81 287 ALA A O 1
ATOM 2200 N N . PHE A 1 288 ? 13.247 12.385 -2.845 1.00 68.56 288 PHE A N 1
ATOM 2201 C CA . PHE A 1 288 ? 12.712 13.695 -2.493 1.00 68.56 288 PHE A CA 1
ATOM 2202 C C . PHE A 1 288 ? 12.654 13.901 -0.975 1.00 68.56 288 PHE A C 1
ATOM 2204 O O . PHE A 1 288 ? 13.198 14.888 -0.474 1.00 68.56 288 PHE A O 1
ATOM 2211 N N . TYR A 1 289 ? 12.080 12.967 -0.217 1.00 60.50 289 TYR A N 1
ATOM 2212 C CA . TYR A 1 289 ? 11.838 13.162 1.214 1.00 60.50 289 TYR A CA 1
ATOM 2213 C C . TYR A 1 289 ? 13.089 13.052 2.074 1.00 60.50 289 TYR A C 1
ATOM 2215 O O . TYR A 1 289 ? 13.306 13.900 2.949 1.00 60.50 289 TYR A O 1
ATOM 2223 N N . GLY A 1 290 ? 13.966 12.088 1.790 1.00 57.84 290 GLY A N 1
ATOM 2224 C CA . GLY A 1 290 ? 15.219 11.985 2.525 1.00 57.84 290 GLY A CA 1
ATOM 2225 C C . GLY A 1 290 ? 16.109 13.215 2.318 1.00 57.84 290 GLY A C 1
ATOM 2226 O O . GLY A 1 290 ? 16.847 13.602 3.223 1.00 57.84 290 GLY A O 1
ATOM 2227 N N . THR A 1 291 ? 15.990 13.897 1.172 1.00 53.81 291 THR A N 1
ATOM 2228 C CA . THR A 1 291 ? 16.732 15.134 0.877 1.00 53.81 291 THR A CA 1
ATOM 2229 C C . THR A 1 291 ? 16.107 16.375 1.532 1.00 53.81 291 THR A C 1
ATOM 2231 O O . THR A 1 291 ? 16.841 17.187 2.100 1.00 53.81 291 THR A O 1
ATOM 2234 N N . ASP A 1 292 ? 14.778 16.526 1.499 1.00 50.09 292 ASP A N 1
ATOM 2235 C CA . ASP A 1 292 ? 14.107 17.782 1.877 1.00 50.09 292 ASP A CA 1
ATOM 2236 C C . ASP A 1 292 ? 13.658 17.858 3.351 1.00 50.09 292 ASP A C 1
ATOM 2238 O O . ASP A 1 292 ? 13.540 18.960 3.893 1.00 50.09 292 ASP A O 1
ATOM 2242 N N . PHE A 1 293 ? 13.483 16.725 4.044 1.00 57.59 293 PHE A N 1
ATOM 2243 C CA . PHE A 1 293 ? 13.059 16.697 5.458 1.00 57.59 293 PHE A CA 1
ATOM 2244 C C . PHE A 1 293 ? 14.152 16.264 6.439 1.00 57.59 293 PHE A C 1
ATOM 2246 O O . PHE A 1 293 ? 13.885 16.066 7.625 1.00 57.59 293 PHE A O 1
ATOM 2253 N N . GLY A 1 294 ? 15.400 16.176 5.974 1.00 60.44 294 GLY A N 1
ATOM 2254 C CA . GLY A 1 294 ? 16.527 15.763 6.810 1.00 60.44 294 GLY A CA 1
ATOM 2255 C C . GLY A 1 294 ? 16.489 14.280 7.181 1.00 60.44 294 GLY A C 1
ATOM 2256 O O . GLY A 1 294 ? 17.000 13.920 8.244 1.00 60.44 294 GLY A O 1
ATOM 2257 N N . GLY A 1 295 ? 15.888 13.452 6.321 1.00 71.38 295 GLY A N 1
ATOM 2258 C CA . GLY A 1 295 ? 15.914 12.000 6.454 1.00 71.38 295 GLY A CA 1
ATOM 2259 C C . GLY A 1 295 ? 17.333 11.445 6.339 1.00 71.38 295 GLY A C 1
ATOM 2260 O O . GLY A 1 295 ? 18.286 12.128 5.942 1.00 71.38 295 GLY A O 1
ATOM 2261 N N . THR A 1 296 ? 17.501 10.189 6.735 1.00 83.00 296 THR A N 1
ATOM 2262 C CA . THR A 1 296 ? 18.815 9.529 6.748 1.00 83.00 296 THR A CA 1
ATOM 2263 C C . THR A 1 296 ? 18.890 8.400 5.728 1.00 83.00 296 THR A C 1
ATOM 2265 O O . THR A 1 296 ? 17.883 7.804 5.370 1.00 83.00 296 THR A O 1
ATOM 2268 N N . GLN A 1 297 ? 20.103 8.041 5.294 1.00 87.19 297 GLN A N 1
ATOM 2269 C CA . GLN A 1 297 ? 20.288 6.860 4.438 1.00 87.19 297 GLN A CA 1
ATOM 2270 C C . GLN A 1 297 ? 19.816 5.564 5.121 1.00 87.19 297 GLN A C 1
ATOM 2272 O O . GLN A 1 297 ? 19.419 4.618 4.450 1.00 87.19 297 GLN A O 1
ATOM 2277 N N . GLU A 1 298 ? 19.880 5.509 6.454 1.00 86.12 298 GLU A N 1
ATOM 2278 C CA . GLU A 1 298 ? 19.402 4.366 7.233 1.00 86.12 298 GLU A CA 1
ATOM 2279 C C . GLU A 1 298 ? 17.875 4.237 7.172 1.00 86.12 298 GLU A C 1
ATOM 2281 O O . GLU A 1 298 ? 17.373 3.132 6.975 1.00 86.12 298 GLU A O 1
ATOM 2286 N N . GLU A 1 299 ? 17.164 5.360 7.292 1.00 83.31 299 GLU A N 1
ATOM 2287 C CA . GLU A 1 299 ? 15.708 5.457 7.145 1.00 83.31 299 GLU A CA 1
ATOM 2288 C C . GLU A 1 299 ? 15.275 5.064 5.731 1.00 83.31 299 GLU A C 1
ATOM 2290 O O . GLU A 1 299 ? 14.506 4.118 5.589 1.00 83.31 299 GLU A O 1
ATOM 2295 N N . ALA A 1 300 ? 15.910 5.640 4.707 1.00 85.06 300 ALA A N 1
ATOM 2296 C CA . ALA A 1 300 ? 15.625 5.295 3.316 1.00 85.06 300 ALA A CA 1
ATOM 2297 C C . ALA A 1 300 ? 15.908 3.823 2.991 1.00 85.06 300 ALA A C 1
ATOM 2299 O O . ALA A 1 300 ? 15.169 3.144 2.286 1.00 85.06 300 ALA A O 1
ATOM 2300 N N . GLY A 1 301 ? 16.995 3.270 3.537 1.00 88.50 301 GLY A N 1
ATOM 2301 C CA . GLY A 1 301 ? 17.293 1.849 3.387 1.00 88.50 301 GLY A CA 1
ATOM 2302 C C . GLY A 1 301 ? 16.315 0.940 4.139 1.00 88.50 301 GLY A C 1
ATOM 2303 O O . GLY A 1 301 ? 16.172 -0.225 3.769 1.00 88.50 301 GLY A O 1
ATOM 2304 N N . ARG A 1 302 ? 15.682 1.420 5.214 1.00 87.56 302 ARG A N 1
ATOM 2305 C CA . ARG A 1 302 ? 14.671 0.691 5.993 1.00 87.56 302 ARG A CA 1
ATOM 2306 C C . ARG A 1 302 ? 13.335 0.676 5.257 1.00 87.56 302 ARG A C 1
ATOM 2308 O O . ARG A 1 302 ? 12.824 -0.414 5.028 1.00 87.56 302 ARG A O 1
ATOM 2315 N N . GLU A 1 303 ? 12.826 1.833 4.861 1.00 86.75 303 GLU A N 1
ATOM 2316 C CA . GLU A 1 303 ? 11.560 1.974 4.128 1.00 86.75 303 GLU A CA 1
ATOM 2317 C C . GLU A 1 303 ? 11.616 1.258 2.781 1.00 86.75 303 GLU A C 1
ATOM 2319 O O . GLU A 1 303 ? 10.780 0.395 2.510 1.00 86.75 303 GLU A O 1
ATOM 2324 N N . ALA A 1 304 ? 12.704 1.428 2.023 1.00 90.88 304 ALA A N 1
ATOM 2325 C CA . ALA A 1 304 ? 12.920 0.666 0.796 1.00 90.88 304 ALA A CA 1
ATOM 2326 C C . ALA A 1 304 ? 12.903 -0.863 0.997 1.00 90.88 304 ALA A C 1
ATOM 2328 O O . ALA A 1 304 ? 12.531 -1.595 0.079 1.00 90.88 304 ALA A O 1
ATOM 2329 N N . ARG A 1 305 ? 13.286 -1.388 2.175 1.00 91.81 305 ARG A N 1
ATOM 2330 C CA . ARG A 1 305 ? 13.141 -2.828 2.464 1.00 91.81 305 ARG A CA 1
ATOM 2331 C C . ARG A 1 305 ? 11.679 -3.219 2.629 1.00 91.81 305 ARG A C 1
ATOM 2333 O O . ARG A 1 305 ? 11.306 -4.275 2.129 1.00 91.81 305 ARG A O 1
ATOM 2340 N N . ASP A 1 306 ? 10.859 -2.415 3.295 1.00 91.31 306 ASP A N 1
ATOM 2341 C CA . ASP A 1 306 ? 9.429 -2.703 3.447 1.00 91.31 306 ASP A CA 1
ATOM 2342 C C . ASP A 1 306 ? 8.679 -2.551 2.114 1.00 91.31 306 ASP A C 1
ATOM 2344 O O . ASP A 1 306 ? 7.880 -3.423 1.764 1.00 91.31 306 ASP A O 1
ATOM 2348 N N . HIS A 1 307 ? 9.041 -1.554 1.303 1.00 94.00 307 HIS A N 1
ATOM 2349 C CA . HIS A 1 307 ? 8.560 -1.381 -0.072 1.00 94.00 307 HIS A CA 1
ATOM 2350 C C . HIS A 1 307 ? 8.918 -2.583 -0.954 1.00 94.00 307 HIS A C 1
ATOM 2352 O O . HIS A 1 307 ? 8.049 -3.192 -1.581 1.00 94.00 307 HIS A O 1
ATOM 2358 N N . MET A 1 308 ? 10.184 -3.009 -0.927 1.00 95.62 308 MET A N 1
ATOM 2359 C CA . MET A 1 308 ? 10.643 -4.195 -1.648 1.00 95.62 308 MET A CA 1
ATOM 2360 C C . MET A 1 308 ? 9.920 -5.467 -1.180 1.00 95.62 308 MET A C 1
ATOM 2362 O O . MET A 1 308 ? 9.559 -6.298 -2.010 1.00 95.62 308 MET A O 1
ATOM 2366 N N . ARG A 1 309 ? 9.656 -5.637 0.125 1.00 95.50 309 ARG A N 1
ATOM 2367 C CA . ARG A 1 309 ? 8.861 -6.773 0.639 1.00 95.50 309 ARG A CA 1
ATOM 2368 C C . ARG A 1 309 ? 7.434 -6.753 0.094 1.00 95.50 309 ARG A C 1
ATOM 2370 O O . ARG A 1 309 ? 6.910 -7.818 -0.234 1.00 95.50 309 ARG A O 1
ATOM 2377 N N . GLY A 1 310 ? 6.831 -5.571 -0.017 1.00 96.69 310 GLY A N 1
ATOM 2378 C CA . GLY A 1 310 ? 5.542 -5.365 -0.674 1.00 96.69 310 GLY A CA 1
ATOM 2379 C C . GLY A 1 310 ? 5.584 -5.801 -2.136 1.00 96.69 310 GLY A C 1
ATOM 2380 O O . GLY A 1 310 ? 4.816 -6.666 -2.553 1.00 96.69 310 GLY A O 1
ATOM 2381 N N . ALA A 1 311 ? 6.555 -5.297 -2.899 1.00 97.88 311 ALA A N 1
ATOM 2382 C CA . ALA A 1 311 ? 6.738 -5.652 -4.304 1.00 97.88 311 ALA A CA 1
ATOM 2383 C C . ALA A 1 311 ? 6.967 -7.160 -4.517 1.00 97.88 311 ALA A C 1
ATOM 2385 O O . ALA A 1 311 ? 6.339 -7.760 -5.390 1.00 97.88 311 ALA A O 1
ATOM 2386 N N . ILE A 1 312 ? 7.810 -7.800 -3.695 1.00 97.12 312 ILE A N 1
ATOM 2387 C CA . ILE A 1 312 ? 8.024 -9.259 -3.710 1.00 97.12 312 ILE A CA 1
ATOM 2388 C C . ILE A 1 312 ? 6.700 -9.990 -3.476 1.00 9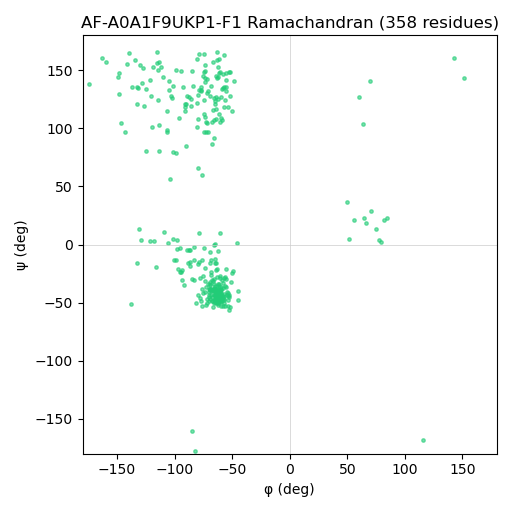7.12 312 ILE A C 1
ATOM 2390 O O . ILE A 1 312 ? 6.377 -10.934 -4.199 1.00 97.12 312 ILE A O 1
ATOM 2394 N N . PHE A 1 313 ? 5.912 -9.544 -2.496 1.00 97.06 313 PHE A N 1
ATOM 2395 C CA . PHE A 1 313 ? 4.610 -10.132 -2.220 1.00 97.06 313 PHE A CA 1
ATOM 2396 C C . PHE A 1 313 ? 3.668 -10.013 -3.425 1.00 97.06 313 PHE A C 1
ATOM 2398 O O . PHE A 1 313 ? 3.135 -11.026 -3.881 1.00 97.06 313 PHE A O 1
ATOM 2405 N N . GLY A 1 314 ? 3.550 -8.825 -4.021 1.00 97.44 314 GLY A N 1
ATOM 2406 C CA . GLY A 1 314 ? 2.769 -8.597 -5.241 1.00 97.44 314 GLY A CA 1
ATOM 2407 C C . GLY A 1 314 ? 3.194 -9.473 -6.425 1.00 97.44 314 GLY A C 1
ATOM 2408 O O . GLY A 1 314 ? 2.347 -10.078 -7.088 1.00 97.44 314 GLY A O 1
ATOM 2409 N N . LEU A 1 315 ? 4.503 -9.608 -6.665 1.00 97.19 315 LEU A N 1
ATOM 2410 C CA . LEU A 1 315 ? 5.046 -10.503 -7.695 1.00 97.19 315 LEU A CA 1
ATOM 2411 C C . LEU A 1 315 ? 4.713 -11.971 -7.420 1.00 97.19 315 LEU A C 1
ATOM 2413 O O . LEU A 1 315 ? 4.320 -12.690 -8.343 1.00 97.19 315 LEU A O 1
ATOM 2417 N N . SER A 1 316 ? 4.811 -12.406 -6.162 1.00 96.62 316 SER A N 1
ATOM 2418 C CA . SER A 1 316 ? 4.509 -13.788 -5.777 1.00 96.62 316 SER A CA 1
ATOM 2419 C C . SER A 1 316 ? 3.045 -14.147 -6.048 1.00 96.62 316 SER A C 1
ATOM 2421 O O . SER A 1 316 ? 2.758 -15.231 -6.559 1.00 96.62 316 SER A O 1
ATOM 2423 N N . LEU A 1 317 ? 2.120 -13.207 -5.817 1.00 95.94 317 LEU A N 1
ATOM 2424 C CA . LEU A 1 317 ? 0.701 -13.359 -6.150 1.00 95.94 317 LEU A CA 1
ATOM 2425 C C . LEU A 1 317 ? 0.468 -13.456 -7.665 1.00 95.94 317 LEU A C 1
ATOM 2427 O O . LEU A 1 317 ? -0.469 -14.120 -8.106 1.00 95.94 317 LEU A O 1
ATOM 2431 N N . ALA A 1 318 ? 1.333 -12.829 -8.464 1.00 95.56 318 ALA A N 1
ATOM 2432 C CA . ALA A 1 318 ? 1.339 -12.935 -9.921 1.00 95.56 318 ALA A CA 1
ATOM 2433 C C . ALA A 1 318 ? 2.085 -14.182 -10.448 1.00 95.56 318 ALA A C 1
ATOM 2435 O O . ALA A 1 318 ? 2.092 -14.416 -11.657 1.00 95.56 318 ALA A O 1
ATOM 2436 N N . GLY A 1 319 ? 2.681 -14.996 -9.567 1.00 95.88 319 GLY A N 1
ATOM 2437 C CA . GLY A 1 319 ? 3.392 -16.228 -9.920 1.00 95.88 319 GLY A CA 1
ATOM 2438 C C . GLY A 1 319 ? 4.849 -16.030 -10.345 1.00 95.88 319 GLY A C 1
ATOM 2439 O O . GLY A 1 319 ? 5.385 -16.880 -11.058 1.00 95.88 319 GLY A O 1
ATOM 2440 N N . TYR A 1 320 ? 5.481 -14.931 -9.931 1.00 95.69 320 TYR A N 1
ATOM 2441 C CA . TYR A 1 320 ? 6.876 -14.615 -10.239 1.00 95.69 320 TYR A CA 1
ATOM 2442 C C . TYR A 1 320 ? 7.731 -14.512 -8.972 1.00 95.69 320 TYR A C 1
ATOM 2444 O O . TYR A 1 320 ? 7.243 -14.152 -7.903 1.00 95.69 320 TYR A O 1
ATOM 2452 N N . GLU A 1 321 ? 9.023 -14.795 -9.118 1.00 92.06 321 GLU A N 1
ATOM 2453 C CA . GLU A 1 321 ? 10.047 -14.519 -8.108 1.00 92.06 321 GLU A CA 1
ATOM 2454 C C . GLU A 1 321 ? 10.771 -13.213 -8.460 1.00 92.06 321 GLU A C 1
ATOM 2456 O O . GLU A 1 321 ? 10.877 -12.857 -9.635 1.00 92.06 321 GLU A O 1
ATOM 2461 N N . ALA A 1 322 ? 11.256 -12.493 -7.448 1.00 89.69 322 ALA A N 1
ATOM 2462 C CA . ALA A 1 322 ? 12.064 -11.294 -7.645 1.00 89.69 322 ALA A CA 1
ATOM 2463 C C . ALA A 1 322 ? 13.554 -11.658 -7.690 1.00 89.69 322 ALA A C 1
ATOM 2465 O O . ALA A 1 322 ? 14.114 -12.087 -6.682 1.00 89.69 322 ALA A O 1
ATOM 2466 N N . ASP A 1 323 ? 14.200 -11.458 -8.837 1.00 89.94 323 ASP A N 1
ATOM 2467 C CA . ASP A 1 323 ? 15.636 -11.701 -9.051 1.00 89.94 323 ASP A CA 1
ATOM 2468 C C . ASP A 1 323 ? 16.403 -10.444 -9.506 1.00 89.94 323 ASP A C 1
ATOM 2470 O O . ASP A 1 323 ? 17.609 -10.491 -9.756 1.00 89.94 323 ASP A O 1
ATOM 2474 N N . TRP A 1 324 ? 15.714 -9.304 -9.587 1.00 94.88 324 TRP A N 1
ATOM 2475 C CA . TRP A 1 324 ? 16.283 -8.024 -9.998 1.00 94.88 324 TRP A CA 1
ATOM 2476 C C . TRP A 1 324 ? 16.719 -7.188 -8.791 1.00 94.88 324 TRP A C 1
ATOM 2478 O O . TRP A 1 324 ? 16.093 -7.252 -7.732 1.00 94.88 324 TRP A O 1
ATOM 2488 N N . PRO A 1 325 ? 17.758 -6.346 -8.932 1.00 93.81 325 PRO A N 1
ATOM 2489 C CA . PRO A 1 325 ? 18.144 -5.429 -7.869 1.00 93.81 325 PRO A CA 1
ATOM 2490 C C . PRO A 1 325 ? 17.029 -4.413 -7.585 1.00 93.81 325 PRO A C 1
ATOM 2492 O O . PRO A 1 325 ? 16.368 -3.912 -8.502 1.00 93.81 325 PRO A O 1
ATOM 2495 N N . TRP A 1 326 ? 16.859 -4.074 -6.310 1.00 95.44 326 TRP A N 1
ATOM 2496 C CA . TRP A 1 326 ? 16.067 -2.926 -5.874 1.00 95.44 326 TRP A CA 1
ATOM 2497 C C . TRP A 1 326 ? 16.982 -1.715 -5.725 1.00 95.44 326 TRP A C 1
ATOM 2499 O O . TRP A 1 326 ? 18.083 -1.844 -5.185 1.00 95.44 326 TRP A O 1
ATOM 2509 N N . LEU A 1 327 ? 16.566 -0.551 -6.220 1.00 94.12 327 LEU A N 1
ATOM 2510 C CA . LEU A 1 327 ? 17.407 0.642 -6.213 1.00 94.12 327 LEU A CA 1
ATOM 2511 C C . LEU A 1 327 ? 16.930 1.562 -5.094 1.00 94.12 327 LEU A C 1
ATOM 2513 O O . LEU A 1 327 ? 15.759 1.902 -5.017 1.00 94.12 327 LEU A O 1
ATOM 2517 N N . VAL A 1 328 ? 17.843 1.981 -4.231 1.00 91.69 328 VAL A N 1
ATOM 2518 C CA . VAL A 1 328 ? 17.565 2.912 -3.135 1.00 91.69 328 VAL A CA 1
ATOM 2519 C C . VAL A 1 328 ? 18.326 4.191 -3.422 1.00 91.69 328 VAL A C 1
ATOM 2521 O O . VAL A 1 328 ? 19.543 4.121 -3.609 1.00 91.69 328 VAL A O 1
ATOM 2524 N N . PRO A 1 329 ? 17.682 5.362 -3.477 1.00 87.62 329 PRO A N 1
ATOM 2525 C CA . PRO A 1 329 ? 18.406 6.589 -3.742 1.00 87.62 329 PRO A CA 1
ATOM 2526 C C . PRO A 1 329 ? 19.400 6.872 -2.618 1.00 87.62 329 PRO A C 1
ATOM 2528 O O . PRO A 1 329 ? 19.163 6.620 -1.433 1.00 87.62 329 PRO A O 1
ATOM 2531 N N . ARG A 1 330 ? 20.537 7.446 -2.997 1.00 86.62 330 ARG A N 1
ATOM 2532 C CA . ARG A 1 330 ? 21.436 8.073 -2.037 1.00 86.62 330 ARG A CA 1
ATOM 2533 C C . ARG A 1 330 ? 20.814 9.388 -1.608 1.00 86.62 330 ARG A C 1
ATOM 2535 O O . ARG A 1 330 ? 20.550 10.247 -2.454 1.00 86.62 330 ARG A O 1
ATOM 2542 N N . ILE A 1 331 ? 20.617 9.573 -0.312 1.00 81.75 331 ILE A N 1
ATOM 2543 C CA . ILE A 1 331 ? 20.034 10.810 0.202 1.00 81.75 331 ILE A CA 1
ATOM 2544 C C . ILE A 1 331 ? 20.892 12.020 -0.190 1.00 81.75 331 ILE A C 1
ATOM 2546 O O . ILE A 1 331 ? 22.122 11.990 -0.100 1.00 81.75 331 ILE A O 1
ATOM 2550 N N . GLY A 1 332 ? 20.242 13.079 -0.683 1.00 70.88 332 GLY A N 1
ATOM 2551 C CA . GLY A 1 332 ? 20.898 14.283 -1.199 1.00 70.88 332 GLY A CA 1
ATOM 2552 C C . GLY A 1 332 ? 21.462 14.164 -2.618 1.00 70.88 332 GLY A C 1
ATOM 2553 O O . GLY A 1 332 ? 22.073 15.116 -3.104 1.00 70.88 332 GLY A O 1
ATOM 2554 N N . SER A 1 333 ? 21.281 13.023 -3.294 1.00 69.94 333 SER A N 1
ATOM 2555 C CA . SER A 1 333 ? 21.697 12.845 -4.695 1.00 69.94 333 SER A CA 1
ATOM 2556 C C . SER A 1 333 ? 20.644 13.306 -5.710 1.00 69.94 333 SER A C 1
ATOM 2558 O O . SER A 1 333 ? 20.976 13.534 -6.876 1.00 69.94 333 SER A O 1
ATOM 2560 N N . ALA A 1 334 ? 19.400 13.510 -5.267 1.00 62.62 334 ALA A N 1
ATOM 2561 C CA . ALA A 1 334 ? 18.338 14.077 -6.082 1.00 62.62 334 ALA A CA 1
ATOM 2562 C C . ALA A 1 334 ? 18.616 15.560 -6.368 1.00 62.62 334 ALA A C 1
ATOM 2564 O O . ALA A 1 334 ? 18.865 16.361 -5.465 1.00 62.62 334 ALA A O 1
ATOM 2565 N N . SER A 1 335 ? 18.579 15.946 -7.644 1.00 52.72 335 SER A N 1
ATOM 2566 C CA . SER A 1 335 ? 18.682 17.353 -8.023 1.00 52.72 335 SER A CA 1
ATOM 2567 C C . SER A 1 335 ? 17.306 18.016 -7.960 1.00 52.72 335 SER A C 1
ATOM 2569 O O . SER A 1 335 ? 16.299 17.407 -8.309 1.00 52.72 335 SER A O 1
ATOM 2571 N N . SER A 1 336 ? 17.269 19.315 -7.654 1.00 43.47 336 SER A N 1
ATOM 2572 C CA . SER A 1 336 ? 16.057 20.157 -7.730 1.00 43.47 336 SER A CA 1
ATOM 2573 C C . SER A 1 336 ? 15.423 20.266 -9.130 1.00 43.47 336 SER A C 1
ATOM 2575 O O . SER A 1 336 ? 14.580 21.125 -9.349 1.00 43.47 336 SER A O 1
ATOM 2577 N N . THR A 1 337 ? 15.849 19.468 -10.113 1.00 39.31 337 THR A N 1
ATOM 2578 C CA . THR A 1 337 ? 15.390 19.519 -11.510 1.00 39.31 337 THR A CA 1
ATOM 2579 C C . THR A 1 337 ? 14.946 18.169 -12.070 1.00 39.31 337 THR A C 1
ATOM 2581 O O . THR A 1 337 ? 14.607 18.100 -13.249 1.00 39.31 337 THR A O 1
ATOM 2584 N N . GLY A 1 338 ? 14.942 17.116 -11.249 1.00 51.81 338 GLY A N 1
ATOM 2585 C CA . GLY A 1 338 ? 14.589 15.757 -11.652 1.00 51.81 338 GLY A CA 1
ATOM 2586 C C . GLY A 1 338 ? 15.450 14.709 -10.950 1.00 51.81 338 GLY A C 1
ATOM 2587 O O . GLY A 1 338 ? 16.542 15.013 -10.450 1.00 51.81 338 GLY A O 1
ATOM 2588 N N . VAL A 1 339 ? 14.943 13.478 -10.932 1.00 60.47 339 VAL A N 1
ATOM 2589 C CA . VAL A 1 339 ? 15.622 12.308 -10.376 1.00 60.47 339 VAL A CA 1
ATOM 2590 C C . VAL A 1 339 ? 16.321 11.564 -11.515 1.00 60.47 339 VAL A C 1
ATOM 2592 O O . VAL A 1 339 ? 15.674 11.001 -12.394 1.00 60.47 339 VAL A O 1
ATOM 2595 N N . ASP A 1 340 ? 17.653 11.642 -11.527 1.00 70.25 340 ASP A N 1
ATOM 2596 C CA . ASP A 1 340 ? 18.517 10.885 -12.439 1.00 70.25 340 ASP A CA 1
ATOM 2597 C C . ASP A 1 340 ? 18.888 9.565 -11.754 1.00 70.25 340 ASP A C 1
ATOM 2599 O O . ASP A 1 340 ? 19.496 9.576 -10.675 1.00 70.25 340 ASP A O 1
ATOM 2603 N N . VAL A 1 341 ? 18.509 8.433 -12.345 1.00 73.50 341 VAL A N 1
ATOM 2604 C CA . VAL A 1 341 ? 18.875 7.100 -11.849 1.00 73.50 341 VAL A CA 1
ATOM 2605 C C . VAL A 1 341 ? 20.186 6.695 -12.518 1.00 73.50 341 VAL A C 1
ATOM 2607 O O . VAL A 1 341 ? 20.218 6.018 -13.543 1.00 73.50 341 VAL A O 1
ATOM 2610 N N . SER A 1 342 ? 21.292 7.131 -11.924 1.00 79.25 342 SER A N 1
ATOM 2611 C CA . SER A 1 342 ? 22.647 6.767 -12.334 1.00 79.25 342 SER A CA 1
ATOM 2612 C C . SER A 1 342 ? 23.315 5.960 -11.224 1.00 79.25 342 SER A C 1
ATOM 2614 O O . SER A 1 342 ? 22.978 6.120 -10.057 1.00 79.25 342 SER A O 1
ATOM 2616 N N . GLU A 1 343 ? 24.318 5.140 -11.534 1.00 78.94 343 GLU A N 1
ATOM 2617 C CA . GLU A 1 343 ? 25.024 4.341 -10.511 1.00 78.94 343 GLU A CA 1
ATOM 2618 C C . GLU A 1 343 ? 25.607 5.183 -9.355 1.00 78.94 343 GLU A C 1
ATOM 2620 O O . GLU A 1 343 ? 25.857 4.678 -8.262 1.00 78.94 343 GLU A O 1
ATOM 2625 N N . ALA A 1 344 ? 25.819 6.486 -9.573 1.00 81.44 344 ALA A N 1
ATOM 2626 C CA . ALA A 1 344 ? 26.286 7.411 -8.546 1.00 81.44 344 ALA A CA 1
ATOM 2627 C C . ALA A 1 344 ? 25.180 7.887 -7.587 1.00 81.44 344 ALA A C 1
ATOM 2629 O O . ALA A 1 344 ? 25.498 8.427 -6.527 1.00 81.44 344 ALA A O 1
ATOM 2630 N N . THR A 1 345 ? 23.905 7.722 -7.945 1.00 82.75 345 THR A N 1
ATOM 2631 C CA . THR A 1 345 ? 22.746 8.255 -7.215 1.00 82.75 345 THR A CA 1
ATOM 2632 C C . THR A 1 345 ? 21.985 7.187 -6.438 1.00 82.75 345 THR A C 1
ATOM 2634 O O . THR A 1 345 ? 21.028 7.527 -5.752 1.00 82.75 345 THR A O 1
ATOM 2637 N N . TYR A 1 346 ? 22.422 5.922 -6.463 1.00 89.12 346 TYR A N 1
ATOM 2638 C CA . TYR A 1 346 ? 21.745 4.851 -5.732 1.00 89.12 346 TYR A CA 1
ATOM 2639 C C . TYR A 1 346 ? 22.669 3.837 -5.042 1.00 89.12 346 TYR A C 1
ATOM 2641 O O . TYR A 1 346 ? 23.880 3.752 -5.277 1.00 89.12 346 TYR A O 1
ATOM 2649 N N . GLU A 1 347 ? 22.059 3.079 -4.140 1.00 91.31 347 GLU A N 1
ATOM 2650 C CA . GLU A 1 347 ? 22.516 1.817 -3.572 1.00 91.31 347 GLU A CA 1
ATOM 2651 C C . GLU A 1 347 ? 21.597 0.696 -4.056 1.00 91.31 347 GLU A C 1
ATOM 2653 O O . GLU A 1 347 ? 20.438 0.932 -4.385 1.00 91.31 347 GLU A O 1
ATOM 2658 N N . THR A 1 348 ? 22.117 -0.524 -4.137 1.00 92.25 348 THR A N 1
ATOM 2659 C CA . THR A 1 348 ? 21.323 -1.690 -4.530 1.00 92.25 348 THR A CA 1
ATOM 2660 C C . THR A 1 348 ? 21.017 -2.542 -3.314 1.00 92.25 348 THR A C 1
ATOM 2662 O O . THR A 1 348 ? 21.937 -2.888 -2.568 1.00 92.25 348 THR A O 1
ATOM 2665 N N . LEU A 1 349 ? 19.764 -2.951 -3.167 1.00 91.44 349 LEU A N 1
ATOM 2666 C CA . LEU A 1 349 ? 19.383 -4.044 -2.284 1.00 91.44 349 LEU A CA 1
ATOM 2667 C C . LEU A 1 349 ? 19.149 -5.302 -3.119 1.00 91.44 349 LEU A C 1
ATOM 2669 O O . LEU A 1 349 ? 18.546 -5.255 -4.192 1.00 91.44 349 LEU A O 1
ATOM 2673 N N . ASP A 1 350 ? 19.662 -6.420 -2.618 1.00 90.31 350 ASP A N 1
ATOM 2674 C CA . ASP A 1 350 ? 19.432 -7.738 -3.200 1.00 90.31 350 ASP A CA 1
ATOM 2675 C C . ASP A 1 350 ? 18.176 -8.344 -2.548 1.00 90.31 350 ASP A C 1
ATOM 2677 O O . ASP A 1 350 ? 18.176 -8.514 -1.319 1.00 90.31 350 ASP A O 1
ATOM 2681 N N . PRO A 1 351 ? 17.122 -8.683 -3.316 1.00 86.31 351 PRO A N 1
ATOM 2682 C CA . PRO A 1 351 ? 15.907 -9.283 -2.767 1.00 86.31 351 PRO A CA 1
ATOM 2683 C C . PRO A 1 351 ? 16.181 -10.573 -1.980 1.00 86.31 351 PRO A C 1
ATOM 2685 O O . PRO A 1 351 ? 15.486 -10.845 -1.003 1.00 86.31 351 PRO A O 1
ATOM 2688 N N . ALA A 1 352 ? 17.242 -11.323 -2.304 1.00 84.50 352 ALA A N 1
ATOM 2689 C CA . ALA A 1 352 ? 17.622 -12.536 -1.577 1.00 84.50 352 ALA A CA 1
ATOM 2690 C C . ALA A 1 352 ? 18.136 -12.268 -0.148 1.00 84.50 352 ALA A C 1
ATOM 2692 O O . ALA A 1 352 ? 18.270 -13.194 0.653 1.00 84.50 352 ALA A O 1
ATOM 2693 N N . THR A 1 353 ? 18.449 -11.012 0.184 1.00 80.94 353 THR A N 1
ATOM 2694 C CA . THR A 1 353 ? 18.956 -10.610 1.508 1.00 80.94 353 THR A CA 1
ATOM 2695 C C . THR A 1 353 ? 17.866 -10.114 2.454 1.00 80.94 353 THR A C 1
ATOM 2697 O O . THR A 1 353 ? 18.149 -9.810 3.614 1.00 80.94 353 THR A O 1
ATOM 2700 N N . VAL A 1 354 ? 16.622 -10.043 1.981 1.00 71.69 354 VAL A N 1
ATOM 2701 C CA . VAL A 1 354 ? 15.486 -9.536 2.745 1.00 71.69 354 VAL A CA 1
ATOM 2702 C C . VAL A 1 354 ? 14.891 -10.670 3.582 1.00 71.69 354 VAL A C 1
ATOM 2704 O O . VAL A 1 354 ? 14.450 -11.670 3.018 1.00 71.69 354 VAL A O 1
ATOM 2707 N N . PRO A 1 355 ? 14.857 -10.561 4.922 1.00 61.81 355 PRO A N 1
ATOM 2708 C CA . PRO A 1 355 ? 14.224 -11.576 5.756 1.00 61.81 355 PRO A CA 1
ATOM 2709 C C . PRO A 1 355 ? 12.723 -11.680 5.453 1.00 61.81 355 PRO A C 1
ATOM 2711 O O . PRO A 1 355 ? 12.054 -10.663 5.272 1.00 61.81 355 PRO A O 1
ATOM 2714 N N . GLU A 1 356 ? 12.164 -12.892 5.508 1.00 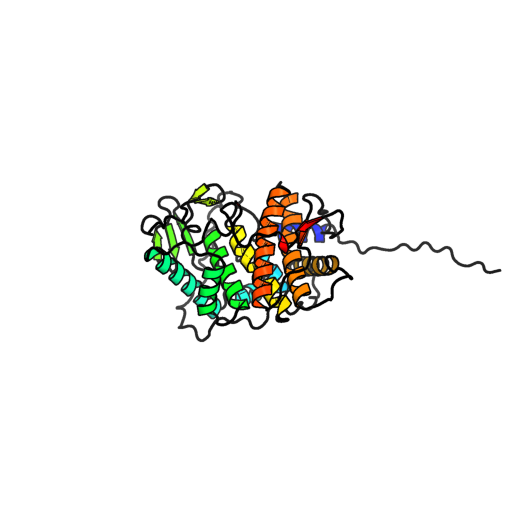56.44 356 GLU A N 1
ATOM 2715 C CA . GLU A 1 356 ? 10.717 -13.128 5.338 1.00 56.44 356 GLU A CA 1
ATOM 2716 C C . GLU A 1 356 ? 9.843 -12.506 6.461 1.00 56.44 356 GLU A C 1
ATOM 2718 O O . GLU A 1 356 ? 8.617 -12.582 6.411 1.00 56.44 356 GLU A O 1
ATOM 2723 N N . GLY A 1 357 ? 10.424 -11.823 7.458 1.00 46.91 357 GLY A N 1
ATOM 2724 C CA . GLY A 1 357 ? 9.677 -11.101 8.490 1.00 46.91 357 GLY A CA 1
ATOM 2725 C C . GLY A 1 357 ? 10.557 -10.293 9.447 1.00 46.91 357 GLY A C 1
ATOM 2726 O O . GLY A 1 357 ? 11.580 -10.807 9.884 1.00 46.91 357 GLY A O 1
ATOM 2727 N N . GLY A 1 358 ? 10.104 -9.068 9.770 1.00 40.09 358 GLY A N 1
ATOM 2728 C CA . GLY A 1 358 ? 10.506 -8.218 10.905 1.00 40.09 358 GLY A CA 1
ATOM 2729 C C . GLY A 1 358 ? 11.980 -7.794 10.998 1.00 40.09 358 GLY A C 1
ATOM 2730 O O . GLY A 1 358 ? 12.880 -8.628 11.037 1.00 40.09 358 GLY A O 1
ATOM 2731 N N . SER A 1 359 ? 12.238 -6.485 11.123 1.00 30.22 359 SER A N 1
ATOM 2732 C CA . SER A 1 359 ? 13.532 -6.009 11.651 1.00 30.22 359 SER A CA 1
ATOM 2733 C C . SER A 1 359 ? 13.778 -6.587 13.063 1.00 30.22 359 SER A C 1
ATOM 2735 O O . SER A 1 359 ? 12.801 -6.798 13.786 1.00 30.22 359 SER A O 1
ATOM 2737 N N . PRO A 1 360 ? 15.041 -6.868 13.445 1.00 33.53 360 PRO A N 1
ATOM 2738 C CA . PRO A 1 360 ? 15.394 -7.481 14.731 1.00 33.53 360 PRO A CA 1
ATOM 2739 C C . PRO A 1 360 ? 14.940 -6.697 15.967 1.00 33.53 360 PRO A C 1
ATOM 2741 O O . PRO A 1 360 ? 14.846 -5.450 15.893 1.00 33.53 360 PRO A O 1
#